Protein AF-A0A7S3W9B9-F1 (afdb_monomer)

Foldseek 3Di:
DDDDDDDDDDDDDDDDDDPDFQDPPKWFDDDPWPHTDQHFGPQEDDPRFTDRFFDCVPHPATKGFSDRYFDLLWDWPQDAKPCPPDACPDPFKHWDADPPFDPVVLSVVLVVDPLFFKKDTADPPPRDNTIMTGSDHIDGHDDDDDDGIIIGHHPPDDGTIMHHIDPVRVCPDPPDFPLDQDDQLSQQHGGAAQAAPVRFGAQQLPDPPPPHDDRHCVNQGPSNRGGRGWHDSDRDNHTK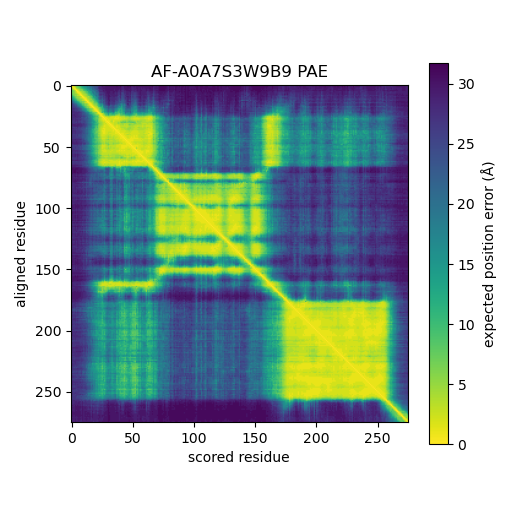GQGNDSVGGIHHHHGDDDDDDDDDPDDDDDDDDDD

InterPro domains:
  IPR000001 Kringle [PF00051] (188-258)
  IPR000001 Kringle [PS50070] (188-258)
  IPR000001 Kringle [SM00130] (185-260)
  IPR000001 Kringle [cd00108] (188-259)
  IPR000562 Fibronectin type II domain [PF00040] (40-72)
  IPR000562 Fibronectin type II domain [PS51092] (35-89)
  IPR000562 Fibronectin type II domain [SM00059] (33-70)
  IPR013806 Kringle-like fold [SSF57440] (37-72)
  IPR013806 Kringle-like fold [SSF57440] (186-264)
  IPR018056 Kringle, conserved site [PS00021] (229-241)
  IPR036943 Fibronectin type II domain superfamily [G3DSA:2.10.10.10] (39-86)
  IPR038178 Kringle superfamily [G3DSA:2.40.20.10] (101-265)
  IPR050759 Serine proteases and regulators with kringle domains [PTHR24261] (54-259)

Mean predicted aligned error: 17.91 Å

Organism: NCBI:txid141414

Radius of gyration: 23.9 Å; Cα contacts (8 Å, |Δi|>4): 517; chains: 1; bounding box: 59×86×62 Å

Nearest PDB structures (foldseek):
  8v8z-assembly1_A  TM=9.354E-01  e=1.477E-08  Homo sapiens
  6rx7-assembly3_C  TM=8.071E-01  e=3.582E-08  Homo sapiens
  4dur-assembly2_B  TM=4.622E-01  e=1.565E-09  Homo sapiens
  4dur-assembly1_A  TM=4.746E-01  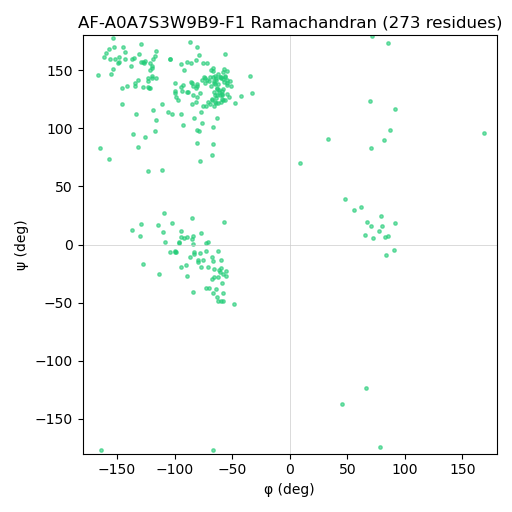e=1.475E-09  Homo sapiens
  4a5t-assembly1_S  TM=4.806E-01  e=3.179E-09  Homo sapiens

pLDDT: mean 72.3, std 18.26, range [31.7, 98.31]

Structure (mmCIF, N/CA/C/O backbone):
data_AF-A0A7S3W9B9-F1
#
_entry.id   AF-A0A7S3W9B9-F1
#
loop_
_atom_site.group_PDB
_atom_site.id
_atom_site.type_symbol
_atom_site.label_atom_id
_atom_site.label_alt_id
_atom_site.label_comp_id
_atom_site.label_asym_id
_atom_site.label_entity_id
_atom_site.label_seq_id
_atom_site.pdbx_PDB_ins_code
_atom_site.Cartn_x
_atom_site.Cartn_y
_atom_site.Cartn_z
_atom_site.occupancy
_atom_site.B_iso_or_equiv
_atom_site.auth_seq_id
_atom_site.auth_comp_id
_atom_site.auth_asym_id
_atom_site.auth_atom_id
_atom_site.pdbx_PDB_model_num
ATOM 1 N N . CYS A 1 1 ? -28.859 -42.712 37.117 1.00 36.91 1 CYS A N 1
ATOM 2 C CA . CYS A 1 1 ? -27.990 -43.059 35.973 1.00 36.91 1 CYS A CA 1
ATOM 3 C C . CYS A 1 1 ? -28.578 -42.375 34.739 1.00 36.91 1 CYS A C 1
ATOM 5 O O . CYS A 1 1 ? -29.658 -42.771 34.336 1.00 36.91 1 CYS A O 1
ATOM 7 N N . HIS A 1 2 ? -28.130 -41.153 34.418 1.00 39.72 2 HIS A N 1
ATOM 8 C CA . HIS A 1 2 ? -27.145 -40.847 33.353 1.00 39.72 2 HIS A CA 1
ATOM 9 C C . HIS A 1 2 ? -27.753 -41.078 31.943 1.00 39.72 2 HIS A C 1
ATOM 11 O O . HIS A 1 2 ? -28.209 -42.179 31.690 1.00 39.72 2 HIS A O 1
ATOM 17 N N . GLN A 1 3 ? -27.807 -40.144 30.981 1.00 46.03 3 GLN A N 1
ATOM 18 C CA . GLN A 1 3 ? -27.136 -38.848 30.790 1.00 46.03 3 GLN A CA 1
ATOM 19 C C . GLN A 1 3 ? -27.977 -37.937 29.877 1.00 46.03 3 GLN A C 1
ATOM 21 O O . GLN A 1 3 ? -28.618 -38.423 28.950 1.00 46.03 3 GLN A O 1
ATOM 26 N N . GLY A 1 4 ? -27.937 -36.626 30.129 1.00 47.16 4 GLY A N 1
ATOM 27 C CA . GLY A 1 4 ? -28.357 -35.606 29.170 1.00 47.16 4 GLY A CA 1
ATOM 28 C C . GLY A 1 4 ? -27.216 -35.290 28.203 1.00 47.16 4 GLY A C 1
ATOM 29 O O . GLY A 1 4 ? -26.067 -35.161 28.623 1.00 47.16 4 GLY A O 1
ATOM 30 N N . SER A 1 5 ? -27.534 -35.182 26.918 1.00 49.84 5 SER A N 1
ATOM 31 C CA . SER A 1 5 ? -26.606 -34.761 25.869 1.00 49.84 5 SER A CA 1
ATOM 32 C C . SER A 1 5 ? -26.413 -33.245 25.952 1.00 49.84 5 SER A C 1
ATOM 34 O O . SER A 1 5 ? -27.317 -32.482 25.616 1.00 49.84 5 SER A O 1
ATOM 36 N N . GLY A 1 6 ? -25.263 -32.807 26.466 1.00 53.47 6 GLY A N 1
ATOM 37 C CA . GLY A 1 6 ? -24.856 -31.401 26.436 1.00 53.47 6 GLY A CA 1
ATOM 38 C C . GLY A 1 6 ? -24.459 -30.953 25.020 1.00 53.47 6 GLY A C 1
ATOM 39 O O . GLY A 1 6 ? -24.090 -31.798 24.201 1.00 53.47 6 GLY A O 1
ATOM 40 N N . PRO A 1 7 ? -24.533 -29.647 24.709 1.00 47.41 7 PRO A N 1
ATOM 41 C CA . PRO A 1 7 ? -24.054 -29.114 23.440 1.00 47.41 7 PRO A CA 1
ATOM 42 C C . PRO A 1 7 ? -22.529 -29.260 23.327 1.00 47.41 7 PRO A C 1
ATOM 44 O O . PRO A 1 7 ? -21.794 -29.050 24.292 1.00 47.41 7 PRO A O 1
ATOM 47 N N . SER A 1 8 ? -22.083 -29.643 22.130 1.00 49.47 8 SER A N 1
ATOM 48 C CA . SER A 1 8 ? -20.677 -29.802 21.749 1.00 49.47 8 SER A CA 1
ATOM 49 C C . SER A 1 8 ? -19.876 -28.517 22.027 1.00 49.47 8 SER A C 1
ATOM 51 O O . SER A 1 8 ? -20.393 -27.432 21.751 1.00 49.47 8 SER A O 1
ATOM 53 N N . PRO A 1 9 ? -18.633 -28.588 22.539 1.00 41.84 9 PRO A N 1
ATOM 54 C CA . PRO A 1 9 ? -17.797 -27.404 22.692 1.00 41.84 9 PRO A CA 1
ATOM 55 C C . PRO A 1 9 ? -17.411 -26.852 21.313 1.00 41.84 9 PRO A C 1
ATOM 57 O O . PRO A 1 9 ? -16.865 -27.573 20.478 1.00 41.84 9 PRO A O 1
ATOM 60 N N . SER A 1 10 ? -17.704 -25.571 21.075 1.00 47.28 10 SER A N 1
ATOM 61 C CA . SER A 1 10 ? -17.187 -24.822 19.927 1.00 47.28 10 SER A CA 1
ATOM 62 C C . SER A 1 10 ? -15.652 -24.825 19.937 1.00 47.28 10 SER A C 1
ATOM 64 O O . SER A 1 10 ? -15.067 -24.714 21.019 1.00 47.28 10 SER A O 1
ATOM 66 N N . PRO A 1 11 ? -14.982 -24.920 18.775 1.00 37.72 11 PRO A N 1
ATOM 67 C CA . PRO A 1 11 ? -13.530 -24.814 18.714 1.00 37.72 11 PRO A CA 1
ATOM 68 C C . PRO A 1 11 ? -13.084 -23.431 19.210 1.00 37.72 11 PRO A C 1
ATOM 70 O O . PRO A 1 11 ? -13.634 -22.405 18.808 1.00 37.72 11 PRO A O 1
ATOM 73 N N . SER A 1 12 ? -12.103 -23.416 20.114 1.00 38.56 12 SER A N 1
ATOM 74 C CA . SER A 1 12 ? -11.417 -22.199 20.557 1.00 38.56 12 SER A CA 1
ATOM 75 C C . SER A 1 12 ? -10.821 -21.451 19.355 1.00 38.56 12 SER A C 1
ATOM 77 O O . SER A 1 12 ? -10.325 -22.108 18.439 1.00 38.56 12 SER A O 1
ATOM 79 N N . PRO A 1 13 ? -10.808 -20.105 19.343 1.00 34.47 13 PRO A N 1
ATOM 80 C CA . PRO A 1 13 ? -10.096 -19.362 18.312 1.00 34.47 13 PRO A CA 1
ATOM 81 C C . PRO A 1 13 ? -8.593 -19.653 18.419 1.00 34.47 13 PRO A C 1
ATOM 83 O O . PRO A 1 13 ? -7.990 -19.432 19.473 1.00 34.47 13 PRO A O 1
ATOM 86 N N . SER A 1 14 ? -8.002 -20.163 17.337 1.00 38.00 14 SER A N 1
ATOM 87 C CA . SER A 1 14 ? -6.547 -20.230 17.178 1.00 38.00 14 SER A CA 1
ATOM 88 C C . SER A 1 14 ? -5.938 -18.827 17.317 1.00 38.00 14 SER A C 1
ATOM 90 O O . SER A 1 14 ? -6.574 -17.851 16.907 1.00 38.00 14 SER A O 1
ATOM 92 N N . PRO A 1 15 ? -4.730 -18.691 17.895 1.00 31.70 15 PRO A N 1
ATOM 93 C CA . PRO A 1 15 ? -4.027 -17.413 17.924 1.00 31.70 15 PRO A CA 1
ATOM 94 C C . PRO A 1 15 ? -3.789 -16.922 16.489 1.00 31.70 15 PRO A C 1
ATOM 96 O O . PRO A 1 15 ? -3.350 -17.697 15.642 1.00 31.70 15 PRO A O 1
ATOM 99 N N . SER A 1 16 ? -4.103 -15.651 16.221 1.00 32.53 16 SER A N 1
ATOM 100 C CA . SER A 1 16 ? -3.806 -14.997 14.942 1.00 32.53 16 SER A CA 1
ATOM 101 C C . SER A 1 16 ? -2.313 -15.121 14.606 1.00 32.53 16 SER A C 1
ATOM 103 O O . SER A 1 16 ? -1.494 -14.972 15.520 1.00 32.53 16 SER A O 1
ATOM 105 N N . PRO A 1 17 ? -1.933 -15.342 13.335 1.00 34.25 17 PRO A N 1
ATOM 106 C CA . PRO A 1 17 ? -0.533 -15.281 12.943 1.00 34.25 17 PRO A CA 1
ATOM 107 C C . PRO A 1 17 ? -0.023 -13.844 13.123 1.00 34.25 17 PRO A C 1
ATOM 109 O O . PRO A 1 17 ? -0.593 -12.888 12.599 1.00 34.25 17 PRO A O 1
ATOM 112 N N . THR A 1 18 ? 1.026 -13.692 13.927 1.00 33.56 18 THR A N 1
ATOM 113 C CA . THR A 1 18 ? 1.841 -12.474 14.027 1.00 33.56 18 THR A CA 1
ATOM 114 C C . THR A 1 18 ? 2.393 -12.135 12.635 1.00 33.56 18 THR A C 1
ATOM 116 O O . THR A 1 18 ? 2.792 -13.072 11.942 1.00 33.56 18 THR A O 1
ATOM 119 N N . PRO A 1 19 ? 2.451 -10.855 12.210 1.00 36.38 19 PRO A N 1
ATOM 120 C CA . PRO A 1 19 ? 3.082 -10.491 10.944 1.00 36.38 19 PRO A CA 1
ATOM 121 C C . PRO A 1 19 ? 4.500 -11.063 10.893 1.00 36.38 19 PRO A C 1
ATOM 123 O O . PRO A 1 19 ? 5.285 -10.888 11.831 1.00 36.38 19 PRO A O 1
ATOM 126 N N . THR A 1 20 ? 4.800 -11.793 9.821 1.00 39.72 20 THR A N 1
ATOM 127 C CA . THR A 1 20 ? 6.130 -12.345 9.575 1.00 39.72 20 THR A CA 1
ATOM 128 C C . THR A 1 20 ? 7.127 -11.186 9.549 1.00 39.72 20 THR A C 1
ATOM 130 O O . THR A 1 20 ? 6.913 -10.236 8.794 1.00 39.72 20 THR A O 1
ATOM 133 N N . PRO A 1 21 ? 8.183 -11.208 10.382 1.00 42.16 21 PRO A N 1
ATOM 134 C CA . PRO A 1 21 ? 9.160 -10.132 10.402 1.00 42.16 21 PRO A CA 1
ATOM 135 C C . PRO A 1 21 ? 9.810 -9.992 9.018 1.00 42.16 21 PRO A C 1
ATOM 137 O O . PRO A 1 21 ? 10.037 -11.009 8.353 1.00 42.16 21 PRO A O 1
ATOM 140 N N . PRO A 1 22 ? 10.122 -8.760 8.577 1.00 50.03 22 PRO A N 1
ATOM 141 C CA . PRO A 1 22 ? 10.866 -8.557 7.343 1.00 50.03 22 PRO A CA 1
ATOM 142 C C . PRO A 1 22 ? 12.206 -9.296 7.417 1.00 50.03 22 PRO A C 1
ATOM 144 O O . PRO A 1 22 ? 12.750 -9.495 8.508 1.00 50.03 22 PRO A O 1
ATOM 147 N N . SER A 1 23 ? 12.713 -9.716 6.252 1.00 54.19 23 SER A N 1
ATOM 148 C CA . SER A 1 23 ? 13.991 -10.424 6.127 1.00 54.19 23 SER A CA 1
ATOM 149 C C . SER A 1 23 ? 15.052 -9.771 7.029 1.00 54.19 23 SER A C 1
ATOM 151 O O . SER A 1 23 ? 15.239 -8.553 6.937 1.00 54.19 23 SER A O 1
ATOM 153 N N . PRO A 1 24 ? 15.750 -10.528 7.900 1.00 56.62 24 PRO A N 1
ATOM 154 C CA . PRO A 1 24 ? 16.730 -9.972 8.841 1.00 56.62 24 PRO A CA 1
ATOM 155 C C . PRO A 1 24 ? 17.889 -9.222 8.154 1.00 56.62 24 PRO A C 1
ATOM 157 O O . PRO A 1 24 ? 18.625 -8.476 8.813 1.00 56.62 24 PRO A O 1
ATOM 160 N N . ASP A 1 25 ? 18.021 -9.387 6.836 1.00 64.88 25 ASP A N 1
ATOM 161 C CA . ASP A 1 25 ? 19.048 -8.780 5.996 1.00 64.88 25 ASP A CA 1
ATOM 162 C C . ASP A 1 25 ? 18.574 -7.530 5.233 1.00 64.88 25 ASP A C 1
ATOM 164 O O . ASP A 1 25 ? 19.395 -6.839 4.628 1.00 64.88 25 ASP A O 1
ATOM 168 N N . CYS A 1 26 ? 17.284 -7.177 5.298 1.00 77.12 26 CYS A N 1
ATOM 169 C CA . CYS A 1 26 ? 16.775 -5.969 4.652 1.00 77.12 26 CYS A CA 1
ATOM 170 C C . CYS A 1 26 ? 17.069 -4.726 5.507 1.00 77.12 26 CYS A C 1
ATOM 172 O O . CYS A 1 26 ? 16.387 -4.417 6.493 1.00 77.12 26 CYS A O 1
ATOM 174 N N . LYS A 1 27 ? 18.139 -4.024 5.130 1.00 84.69 27 LYS A N 1
ATOM 175 C CA . LYS A 1 27 ? 18.644 -2.824 5.798 1.00 84.69 27 LYS A CA 1
ATOM 176 C C . LYS A 1 27 ? 18.814 -1.691 4.803 1.00 84.69 27 LYS A C 1
ATOM 178 O O . LYS A 1 27 ? 18.992 -1.917 3.608 1.00 84.69 27 LYS A O 1
ATOM 183 N N . THR A 1 28 ? 18.804 -0.476 5.332 1.00 86.19 28 THR A N 1
ATOM 184 C CA . THR A 1 28 ? 19.070 0.718 4.557 1.00 86.19 28 THR A CA 1
ATOM 185 C C . THR A 1 28 ? 20.518 0.755 4.069 1.00 86.19 28 THR A C 1
ATOM 187 O O . THR A 1 28 ? 21.423 0.225 4.717 1.00 86.19 28 THR A O 1
ATOM 190 N N . GLU A 1 29 ? 20.761 1.416 2.947 1.00 86.69 29 GLU A N 1
ATOM 191 C CA . GLU A 1 29 ? 22.066 1.630 2.332 1.00 86.69 29 GLU A CA 1
ATOM 192 C C . GLU A 1 29 ? 22.261 3.108 1.964 1.00 86.69 29 GLU A C 1
ATOM 194 O O . GLU A 1 29 ? 21.313 3.893 1.901 1.00 86.69 29 GLU A O 1
ATOM 199 N N . GLY A 1 30 ? 23.512 3.489 1.701 1.00 84.56 30 GLY A N 1
ATOM 200 C CA . GLY A 1 30 ? 23.876 4.858 1.334 1.00 84.56 30 GLY A CA 1
ATOM 201 C C . GLY A 1 30 ? 23.789 5.865 2.485 1.00 84.56 30 GLY A C 1
ATOM 202 O O . GLY A 1 30 ? 23.448 5.526 3.614 1.00 84.56 30 GLY A O 1
ATOM 203 N N . ASP A 1 31 ? 24.131 7.119 2.186 1.00 81.81 31 ASP A N 1
ATOM 204 C CA . ASP A 1 31 ? 24.252 8.202 3.177 1.00 81.81 31 ASP A CA 1
ATOM 205 C C . ASP A 1 31 ? 22.989 9.081 3.291 1.00 81.81 31 ASP A C 1
ATOM 207 O O . ASP A 1 31 ? 22.969 10.054 4.046 1.00 81.81 31 ASP A O 1
ATOM 211 N N . GLU A 1 32 ? 21.937 8.766 2.531 1.00 79.19 32 GLU A N 1
ATOM 212 C CA . GLU A 1 32 ? 20.672 9.507 2.543 1.00 79.19 32 GLU A CA 1
ATOM 213 C C . GLU A 1 32 ? 19.685 8.955 3.585 1.00 79.19 32 GLU A C 1
ATOM 215 O O . GLU A 1 32 ? 19.765 7.802 4.017 1.00 79.19 32 GLU A O 1
ATOM 220 N N . GLY A 1 33 ? 18.739 9.796 4.011 1.00 79.56 33 GLY A N 1
ATOM 221 C CA . GLY A 1 33 ? 17.765 9.429 5.036 1.00 79.56 33 GLY A CA 1
ATOM 222 C C . GLY A 1 33 ? 18.417 9.191 6.406 1.00 79.56 33 GLY A C 1
ATOM 223 O O . GLY A 1 33 ? 19.080 10.077 6.945 1.00 79.56 33 GLY A O 1
ATOM 224 N N . VAL A 1 34 ? 18.211 8.007 6.989 1.00 80.75 34 VAL A N 1
ATOM 225 C CA . VAL A 1 34 ? 18.809 7.585 8.272 1.00 80.75 34 VAL A CA 1
ATOM 226 C C . VAL A 1 34 ? 20.224 7.010 8.140 1.00 80.75 34 VAL A C 1
ATOM 228 O O . VAL A 1 34 ? 20.820 6.636 9.152 1.00 80.75 34 VAL A O 1
ATOM 231 N N . GLY A 1 35 ? 20.770 6.954 6.923 1.00 82.19 35 GLY A N 1
ATOM 232 C CA . GLY A 1 35 ? 22.052 6.316 6.635 1.00 82.19 35 GLY A CA 1
ATOM 233 C C . GLY A 1 35 ? 21.959 4.786 6.564 1.00 82.19 35 GLY A C 1
ATOM 234 O O . GLY A 1 35 ? 20.859 4.228 6.631 1.00 82.19 35 GLY A O 1
ATOM 235 N N . PRO A 1 36 ? 23.095 4.082 6.429 1.00 87.44 36 PRO A N 1
ATOM 236 C CA . PRO A 1 36 ? 23.110 2.657 6.132 1.00 87.44 36 PRO A CA 1
ATOM 237 C C . PRO A 1 36 ? 23.005 1.786 7.394 1.00 87.44 36 PRO A C 1
ATOM 239 O O . PRO A 1 36 ? 23.417 2.174 8.488 1.00 87.44 36 PRO A O 1
ATOM 242 N N . GLY A 1 37 ? 22.527 0.554 7.229 1.00 80.44 37 GLY A N 1
ATOM 243 C CA . GLY A 1 37 ? 22.512 -0.481 8.262 1.00 80.44 37 GLY A CA 1
ATOM 244 C C . GLY A 1 37 ? 21.305 -0.452 9.201 1.00 80.44 37 GLY A C 1
ATOM 245 O O . GLY A 1 37 ? 21.283 -1.222 10.165 1.00 80.44 37 GLY A O 1
ATOM 246 N N . ILE A 1 38 ? 20.303 0.390 8.937 1.00 82.75 38 ILE A N 1
ATOM 247 C CA . ILE A 1 38 ? 19.065 0.441 9.719 1.00 82.75 38 ILE A CA 1
ATOM 248 C C . ILE A 1 38 ? 18.053 -0.529 9.115 1.00 82.75 38 ILE A C 1
ATOM 250 O O . ILE A 1 38 ? 17.852 -0.536 7.910 1.00 82.75 38 ILE A O 1
ATOM 254 N N . ALA A 1 39 ? 17.424 -1.369 9.934 1.00 81.06 39 ALA A N 1
ATOM 255 C CA . ALA A 1 39 ? 16.447 -2.334 9.439 1.00 81.06 39 ALA A CA 1
ATOM 256 C C . ALA A 1 39 ? 15.233 -1.630 8.817 1.00 81.06 39 ALA A C 1
ATOM 258 O O . ALA A 1 39 ? 14.673 -0.702 9.409 1.00 81.06 39 ALA A O 1
ATOM 259 N N . CYS A 1 40 ? 14.818 -2.104 7.646 1.00 79.25 40 CYS A N 1
ATOM 260 C CA . CYS A 1 40 ? 13.539 -1.721 7.072 1.00 79.25 40 CYS A CA 1
ATOM 261 C C . CYS A 1 40 ? 12.392 -2.324 7.891 1.00 79.25 40 CYS A C 1
ATOM 263 O O . CYS A 1 40 ? 12.478 -3.448 8.387 1.00 79.25 40 CYS A O 1
ATOM 265 N N . VAL A 1 41 ? 11.304 -1.575 8.011 1.00 76.19 41 VAL A N 1
ATOM 266 C CA . VAL A 1 41 ? 10.058 -1.987 8.650 1.00 76.19 41 VAL A CA 1
ATOM 267 C C . VAL A 1 41 ? 9.009 -2.123 7.561 1.00 76.19 41 VAL A C 1
ATOM 269 O O . VAL A 1 41 ? 8.712 -1.158 6.862 1.00 76.19 41 VAL A O 1
ATOM 272 N N . PHE A 1 42 ? 8.449 -3.322 7.437 1.00 69.00 42 PHE A N 1
ATOM 273 C CA . PHE A 1 42 ? 7.322 -3.616 6.561 1.00 69.00 42 PHE A CA 1
ATOM 274 C C . PHE A 1 42 ? 6.176 -4.219 7.390 1.00 69.00 42 PHE A C 1
ATOM 276 O O . PHE A 1 42 ? 6.455 -5.012 8.295 1.00 69.00 42 PHE A O 1
ATOM 283 N N . PRO A 1 43 ? 4.910 -3.894 7.080 1.00 62.97 43 PRO A N 1
ATOM 284 C CA . PRO A 1 43 ? 4.498 -2.773 6.235 1.00 62.97 43 PRO A CA 1
ATOM 285 C C . PRO A 1 43 ? 4.902 -1.403 6.805 1.00 62.97 43 PRO A C 1
ATOM 287 O O . PRO A 1 43 ? 4.851 -1.195 8.015 1.00 62.97 43 PRO A O 1
ATOM 290 N N . PHE A 1 44 ? 5.221 -0.437 5.939 1.00 66.88 44 PHE A N 1
ATOM 291 C CA . PHE A 1 44 ? 5.271 0.986 6.294 1.00 66.88 44 PHE A CA 1
ATOM 292 C C . PHE A 1 44 ? 4.276 1.792 5.461 1.00 66.88 44 PHE A C 1
ATOM 294 O O . PHE A 1 44 ? 3.949 1.443 4.335 1.00 66.88 44 PHE A O 1
ATOM 301 N N . PHE A 1 45 ? 3.778 2.897 6.004 1.00 61.00 45 PHE A N 1
ATOM 302 C CA . PHE A 1 45 ? 2.826 3.765 5.313 1.00 61.00 45 PHE A CA 1
ATOM 303 C C . PHE A 1 45 ? 3.538 4.973 4.709 1.00 61.00 45 PHE A C 1
ATOM 305 O O . PHE A 1 45 ? 4.256 5.640 5.431 1.00 61.00 45 PHE A O 1
ATOM 312 N N . TYR A 1 46 ? 3.315 5.327 3.447 1.00 64.25 46 TYR A N 1
ATOM 313 C CA . TYR A 1 46 ? 3.853 6.545 2.837 1.00 64.25 46 TYR A CA 1
ATOM 314 C C . TYR A 1 46 ? 2.871 7.141 1.822 1.00 64.25 46 TYR A C 1
ATOM 316 O O . TYR A 1 46 ? 2.275 6.429 1.020 1.00 64.25 46 TYR A O 1
ATOM 324 N N . MET A 1 47 ? 2.658 8.461 1.877 1.00 59.09 47 MET A N 1
ATOM 325 C CA . MET A 1 47 ? 1.739 9.195 0.986 1.00 59.09 47 MET A CA 1
ATOM 326 C C . MET A 1 47 ? 0.334 8.568 0.828 1.00 59.09 47 MET A C 1
ATOM 328 O O . MET A 1 47 ? -0.238 8.584 -0.259 1.00 59.09 47 MET A O 1
ATOM 332 N N . GLY A 1 48 ? -0.254 8.025 1.900 1.00 52.84 48 GLY A N 1
ATOM 333 C CA . GLY A 1 48 ? -1.588 7.412 1.813 1.00 52.84 48 GLY A CA 1
ATOM 334 C C . GLY A 1 48 ? -1.590 5.917 1.485 1.00 52.84 48 GLY A C 1
ATOM 335 O O . GLY A 1 48 ? -2.659 5.315 1.489 1.00 52.84 48 GLY A O 1
ATOM 336 N N . GLN A 1 49 ? -0.430 5.320 1.210 1.00 52.16 49 GLN A N 1
ATOM 337 C CA . GLN A 1 49 ? -0.296 3.945 0.730 1.00 52.16 49 GLN A CA 1
ATOM 338 C C . GLN A 1 49 ? 0.526 3.107 1.711 1.00 52.16 49 GLN A C 1
ATOM 340 O O . GLN A 1 49 ? 1.458 3.612 2.329 1.00 52.16 49 GLN A O 1
ATOM 345 N N . VAL A 1 50 ? 0.165 1.836 1.878 1.00 58.22 50 VAL A N 1
ATOM 346 C CA . VAL A 1 50 ? 0.941 0.873 2.670 1.00 58.22 50 VAL A CA 1
ATOM 347 C C . VAL A 1 50 ? 1.886 0.123 1.735 1.00 58.22 50 VAL A C 1
ATOM 349 O O . VAL A 1 50 ? 1.460 -0.351 0.684 1.00 58.22 50 VAL A O 1
ATOM 352 N N . TYR A 1 51 ? 3.148 0.027 2.131 1.00 62.94 51 TYR A N 1
ATOM 353 C CA . TYR A 1 51 ? 4.227 -0.636 1.419 1.00 62.94 51 TYR A CA 1
ATOM 354 C C . TYR A 1 51 ? 4.772 -1.773 2.271 1.00 62.94 51 TYR A C 1
ATOM 356 O O . TYR A 1 51 ? 5.343 -1.555 3.338 1.00 62.94 51 TYR A O 1
ATOM 364 N N . ASP A 1 52 ? 4.619 -2.993 1.777 1.00 64.56 52 ASP A N 1
ATOM 365 C CA . ASP A 1 52 ? 5.180 -4.205 2.378 1.00 64.56 52 ASP A CA 1
ATOM 366 C C . ASP A 1 52 ? 6.603 -4.516 1.869 1.00 64.56 52 ASP A C 1
ATOM 368 O O . ASP A 1 52 ? 7.151 -5.580 2.152 1.00 64.56 52 ASP A O 1
ATOM 372 N N . ASN A 1 53 ? 7.184 -3.615 1.073 1.00 71.12 53 ASN A N 1
ATOM 373 C CA . ASN A 1 53 ? 8.519 -3.708 0.492 1.00 71.12 53 ASN A CA 1
ATOM 374 C C . ASN A 1 53 ? 9.085 -2.309 0.207 1.00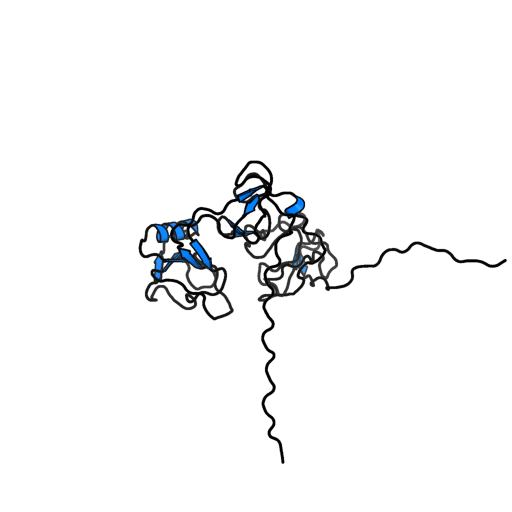 71.12 53 ASN A C 1
ATOM 376 O O . ASN A 1 53 ? 8.429 -1.292 0.428 1.00 71.12 53 ASN A O 1
ATOM 380 N N . CYS A 1 54 ? 10.317 -2.260 -0.287 1.00 80.31 54 CYS A N 1
ATOM 381 C CA . CYS A 1 54 ? 10.916 -1.014 -0.736 1.00 80.31 54 CYS A CA 1
ATOM 382 C C . CYS A 1 54 ? 10.159 -0.437 -1.929 1.00 80.31 54 CYS A C 1
ATOM 384 O O . CYS A 1 54 ? 9.734 -1.158 -2.825 1.00 80.31 54 CYS A O 1
ATOM 386 N N . THR A 1 55 ? 10.022 0.881 -1.949 1.00 74.75 55 THR A N 1
ATOM 387 C CA . THR A 1 55 ? 9.281 1.601 -2.981 1.00 74.75 55 THR A CA 1
ATOM 388 C C . THR A 1 55 ? 10.144 2.685 -3.595 1.00 74.75 55 THR A C 1
ATOM 390 O O . THR A 1 55 ? 11.078 3.170 -2.969 1.00 74.75 55 THR A O 1
ATOM 393 N N . VAL A 1 56 ? 9.831 3.089 -4.822 1.00 77.56 56 VAL A N 1
ATOM 394 C CA . VAL A 1 56 ? 10.353 4.326 -5.427 1.00 77.56 56 VAL A CA 1
ATOM 395 C C . VAL A 1 56 ? 9.366 5.484 -5.271 1.00 77.56 56 VAL A C 1
ATOM 397 O O . VAL A 1 56 ? 9.597 6.582 -5.769 1.00 77.56 56 VAL A O 1
ATOM 400 N N . ALA A 1 57 ? 8.232 5.266 -4.600 1.00 67.81 57 ALA A N 1
ATOM 401 C CA . ALA A 1 57 ? 7.215 6.292 -4.441 1.00 67.81 57 ALA A CA 1
ATOM 402 C C . ALA A 1 57 ? 7.809 7.542 -3.785 1.00 67.81 57 ALA A C 1
ATOM 404 O O . ALA A 1 57 ? 8.411 7.465 -2.717 1.00 67.81 57 ALA A O 1
ATOM 405 N N . GLY A 1 58 ? 7.652 8.685 -4.455 1.00 70.44 58 GLY A N 1
ATOM 406 C CA . GLY A 1 58 ? 8.117 9.993 -3.990 1.00 70.44 58 GLY A CA 1
ATOM 407 C C . GLY A 1 58 ? 9.638 10.167 -3.866 1.00 70.44 58 GLY A C 1
ATOM 408 O O . GLY A 1 58 ? 10.076 11.207 -3.380 1.00 70.44 58 GLY A O 1
ATOM 409 N N . HIS A 1 59 ? 10.442 9.206 -4.332 1.00 70.75 59 HIS A N 1
ATOM 410 C CA . HIS A 1 59 ? 11.906 9.242 -4.282 1.00 70.75 59 HIS A CA 1
ATOM 411 C C . HIS A 1 59 ? 12.515 8.800 -5.621 1.00 70.75 59 HIS A C 1
ATOM 413 O O . HIS A 1 59 ? 11.871 8.165 -6.449 1.00 70.75 59 HIS A O 1
ATOM 419 N N . SER A 1 60 ? 13.780 9.148 -5.861 1.00 74.81 60 SER A N 1
ATOM 420 C CA . SER A 1 60 ? 14.499 8.759 -7.085 1.00 74.81 60 SER A CA 1
ATOM 421 C C . SER A 1 60 ? 15.108 7.355 -7.034 1.00 74.81 60 SER A C 1
ATOM 423 O O . SER A 1 60 ? 15.633 6.891 -8.043 1.00 74.81 60 SER A O 1
ATOM 425 N N . ALA A 1 61 ? 15.079 6.698 -5.874 1.00 76.56 61 ALA A N 1
ATOM 426 C CA . ALA A 1 61 ? 15.663 5.383 -5.643 1.00 76.56 61 ALA A CA 1
ATOM 427 C C . ALA A 1 61 ? 14.782 4.555 -4.698 1.00 76.56 61 ALA A C 1
ATOM 429 O O . ALA A 1 61 ? 13.955 5.111 -3.974 1.00 76.56 61 ALA A O 1
ATOM 430 N N . LEU A 1 62 ? 14.966 3.232 -4.731 1.00 82.88 62 LEU A N 1
ATOM 431 C CA . LEU A 1 62 ? 14.281 2.285 -3.849 1.00 82.88 62 LEU A CA 1
ATOM 432 C C . LEU A 1 62 ? 14.582 2.610 -2.390 1.00 82.88 62 LEU A C 1
ATOM 434 O O . LEU A 1 62 ? 15.743 2.747 -2.006 1.00 82.88 62 LEU A O 1
ATOM 438 N N . TRP A 1 63 ? 13.542 2.707 -1.573 1.00 84.75 63 TRP A N 1
ATOM 439 C CA . TRP A 1 63 ? 13.661 3.094 -0.174 1.00 84.75 63 TRP A CA 1
ATOM 440 C C . TRP A 1 63 ? 12.595 2.419 0.697 1.00 84.75 63 TRP A C 1
ATOM 442 O O . TRP A 1 63 ? 11.549 1.998 0.203 1.00 84.75 63 TRP A O 1
ATOM 452 N N . CYS A 1 64 ? 12.864 2.306 1.999 1.00 82.06 64 CYS A N 1
ATOM 453 C CA . CYS A 1 64 ? 11.938 1.760 2.992 1.00 82.06 64 CYS A CA 1
ATOM 454 C C . CYS A 1 64 ? 11.767 2.683 4.198 1.00 82.06 64 CYS A C 1
ATOM 456 O O . CYS A 1 64 ? 12.647 3.477 4.556 1.00 82.06 64 CYS A O 1
ATOM 458 N N . GLY A 1 65 ? 10.642 2.514 4.888 1.00 80.12 65 GLY A N 1
ATOM 459 C CA . GLY A 1 65 ? 10.498 2.964 6.263 1.00 80.12 65 GLY A CA 1
ATOM 460 C C . GLY A 1 65 ? 11.395 2.187 7.208 1.00 80.12 65 GLY A C 1
ATOM 461 O O . GLY A 1 65 ? 11.563 0.987 7.050 1.00 80.12 65 GLY A O 1
ATOM 462 N N . THR A 1 66 ? 11.934 2.854 8.225 1.00 75.12 66 THR A N 1
ATOM 463 C CA . THR A 1 66 ? 12.697 2.198 9.306 1.00 75.12 66 THR A CA 1
ATOM 464 C C . THR A 1 66 ? 11.945 2.168 10.638 1.00 75.12 66 THR A C 1
ATOM 466 O O . THR A 1 66 ? 12.467 1.692 11.644 1.00 75.12 66 THR A O 1
ATOM 469 N N . GLN A 1 67 ? 10.710 2.687 10.658 1.00 67.19 67 GLN A N 1
ATOM 470 C CA . GLN A 1 67 ? 9.778 2.705 11.792 1.00 67.19 67 GLN A CA 1
ATOM 471 C C . GLN A 1 67 ? 8.328 2.656 11.273 1.00 67.19 67 GLN A C 1
ATOM 473 O O . GLN A 1 67 ? 8.068 3.084 10.150 1.00 67.19 67 GLN A O 1
ATOM 478 N N . GLU A 1 68 ? 7.387 2.178 12.096 1.00 53.97 68 GLU A N 1
ATOM 479 C CA . GLU A 1 68 ? 5.982 1.898 11.723 1.00 53.97 68 GLU A CA 1
ATOM 480 C C . GLU A 1 68 ? 5.155 3.121 11.258 1.00 53.97 68 GLU A C 1
ATOM 482 O O . GLU A 1 68 ? 4.017 2.942 10.829 1.00 53.97 68 GLU A O 1
ATOM 487 N N . VAL A 1 69 ? 5.661 4.366 11.317 1.00 50.28 69 VAL A N 1
ATOM 488 C CA . VAL A 1 69 ? 4.841 5.554 11.002 1.00 50.28 69 VAL A CA 1
ATOM 489 C C . VAL A 1 69 ? 5.619 6.688 10.327 1.00 50.28 69 VAL A C 1
ATOM 491 O O . VAL A 1 69 ? 6.520 7.297 10.910 1.00 50.28 69 VAL A O 1
ATOM 494 N N . PHE A 1 70 ? 5.169 7.042 9.120 1.00 48.50 70 PHE A N 1
ATOM 495 C CA . PHE A 1 70 ? 5.531 8.266 8.410 1.00 48.50 70 PHE A CA 1
ATOM 496 C C . PHE A 1 70 ? 4.676 9.459 8.843 1.00 48.50 70 PHE A C 1
ATOM 498 O O . PHE A 1 70 ? 3.446 9.427 8.845 1.00 48.50 70 PHE A O 1
ATOM 505 N N . GLU A 1 71 ? 5.392 10.525 9.188 1.00 55.88 71 GLU A N 1
ATOM 506 C CA . GLU A 1 71 ? 5.064 11.954 9.098 1.00 55.88 71 GLU A CA 1
ATOM 507 C C . GLU A 1 71 ? 3.642 12.384 8.729 1.00 55.88 71 GLU A C 1
ATOM 509 O O . GLU A 1 71 ? 3.397 13.039 7.718 1.00 55.88 71 GLU A O 1
ATOM 514 N N . THR A 1 72 ? 2.687 12.171 9.623 1.00 52.91 72 THR A N 1
ATOM 515 C CA . THR A 1 72 ? 1.451 12.968 9.572 1.00 52.91 72 THR A CA 1
ATOM 516 C C . THR A 1 72 ? 1.127 13.615 10.913 1.00 52.91 72 THR A C 1
ATOM 518 O O . THR A 1 72 ? 0.376 14.589 10.951 1.00 52.91 72 THR A O 1
ATOM 521 N N . GLY A 1 73 ? 1.736 13.138 12.004 1.00 62.44 73 GLY A N 1
ATOM 522 C CA . GLY A 1 73 ? 1.196 13.355 13.343 1.00 62.44 73 GLY A CA 1
ATOM 523 C C . GLY A 1 73 ? -0.081 12.548 13.570 1.00 62.44 73 GLY A C 1
ATOM 524 O O . GLY A 1 73 ? -0.817 12.866 14.495 1.00 62.44 73 GLY A O 1
ATOM 525 N N . TYR A 1 74 ? -0.357 11.546 12.724 1.00 68.69 74 TYR A N 1
ATOM 526 C CA . TYR A 1 74 ? -1.509 10.671 12.844 1.00 68.69 74 TYR A CA 1
ATOM 527 C C . TYR A 1 74 ? -1.123 9.192 12.708 1.00 68.69 74 TYR A C 1
ATOM 529 O O . TYR A 1 74 ? -0.304 8.826 11.867 1.00 68.69 74 TYR A O 1
ATOM 537 N N . THR A 1 75 ? -1.764 8.343 13.506 1.00 69.75 75 THR A N 1
ATOM 538 C CA . THR A 1 75 ? -1.700 6.881 13.417 1.00 69.75 75 THR A CA 1
ATOM 539 C C . THR A 1 75 ? -2.903 6.380 12.629 1.00 69.75 75 THR A C 1
ATOM 541 O O . THR A 1 75 ? -4.044 6.666 12.998 1.00 69.75 75 THR A O 1
ATOM 544 N N . ALA A 1 76 ? -2.674 5.616 11.559 1.00 68.19 76 ALA A N 1
ATOM 545 C CA . ALA A 1 76 ? -3.753 4.931 10.859 1.00 68.19 76 ALA A CA 1
ATOM 546 C C . ALA A 1 76 ? -4.204 3.713 11.675 1.00 68.19 76 ALA A C 1
ATOM 548 O O . ALA A 1 76 ? -3.449 2.771 11.907 1.00 68.19 76 ALA A O 1
ATOM 549 N N . ILE A 1 77 ? -5.464 3.705 12.086 1.00 65.69 77 ILE A N 1
ATOM 550 C CA . ILE A 1 77 ? -6.141 2.509 12.564 1.00 65.69 77 ILE A CA 1
ATOM 551 C C . ILE A 1 77 ? -6.570 1.763 11.301 1.00 65.69 77 ILE A C 1
ATOM 553 O O . ILE A 1 77 ? -7.640 2.022 10.748 1.00 65.69 77 ILE A O 1
ATOM 557 N N . ALA A 1 78 ? -5.654 0.924 10.799 1.00 51.41 78 ALA A N 1
ATOM 558 C CA . ALA A 1 78 ? -5.786 0.206 9.530 1.00 51.41 78 ALA A CA 1
ATOM 559 C C . ALA A 1 78 ? -6.984 -0.753 9.513 1.00 51.41 78 ALA A C 1
ATOM 561 O O . ALA A 1 78 ? -7.517 -1.040 8.449 1.00 51.41 78 ALA A O 1
ATOM 562 N N . GLU A 1 79 ? -7.460 -1.172 10.685 1.00 52.97 79 GLU A N 1
ATOM 563 C CA . GLU A 1 79 ? -8.645 -1.999 10.846 1.00 52.97 79 GLU A CA 1
ATOM 564 C C . GLU A 1 79 ? -9.259 -1.743 12.243 1.00 52.97 79 GLU A C 1
ATOM 566 O O . GLU A 1 79 ? -8.527 -1.463 13.199 1.00 52.97 79 GLU A O 1
ATOM 571 N N . TRP A 1 80 ? -10.585 -1.893 12.391 1.00 63.25 80 TRP A N 1
ATOM 572 C CA . TRP A 1 80 ? -11.320 -1.891 13.676 1.00 63.25 80 TRP A CA 1
ATOM 573 C C . TRP A 1 80 ? -11.428 -0.534 14.401 1.00 63.25 80 TRP A C 1
ATOM 575 O O . TRP A 1 80 ? -10.733 -0.290 15.386 1.00 63.25 80 TRP A O 1
ATOM 585 N N . SER A 1 81 ? -12.383 0.327 14.036 1.00 62.06 81 SER A N 1
ATOM 586 C CA . SER A 1 81 ? -12.695 1.541 14.818 1.00 62.06 81 SER A CA 1
ATOM 587 C C . SER A 1 81 ? -14.139 1.560 15.329 1.00 62.06 81 SER A C 1
ATOM 589 O O . SER A 1 81 ? -15.043 0.962 14.746 1.00 62.06 81 SER A O 1
ATOM 591 N N . GLU A 1 82 ? -14.385 2.259 16.439 1.00 70.00 82 GLU A N 1
ATOM 592 C CA . GLU A 1 82 ? -15.743 2.486 16.969 1.00 70.00 82 GLU A CA 1
ATOM 593 C C . GLU A 1 82 ? -16.598 3.454 16.121 1.00 70.00 82 GLU A C 1
ATOM 595 O O . GLU A 1 82 ? -17.737 3.763 16.478 1.00 70.00 82 GLU A O 1
ATOM 600 N N . VAL A 1 83 ? -16.047 3.943 15.004 1.00 72.56 83 VAL A N 1
ATOM 601 C CA . VAL A 1 83 ? -16.676 4.913 14.093 1.00 72.56 83 VAL A CA 1
ATOM 602 C C . VAL A 1 83 ? -17.729 4.255 13.195 1.00 72.56 83 VAL A C 1
ATOM 604 O O . VAL A 1 83 ? -18.615 4.933 12.684 1.00 72.56 83 VAL A O 1
ATOM 607 N N . TRP A 1 84 ? -17.686 2.933 13.027 1.00 70.81 84 TRP A N 1
ATOM 608 C CA . TRP A 1 84 ? -18.603 2.215 12.143 1.00 70.81 84 TRP A CA 1
ATOM 609 C C . TRP A 1 84 ? -20.090 2.490 12.444 1.00 70.81 84 TRP A C 1
ATOM 611 O O . TRP A 1 84 ? -20.529 2.497 13.598 1.00 70.81 84 TRP A O 1
ATOM 621 N N . GLY A 1 85 ? -20.883 2.684 11.385 1.00 66.62 85 GLY A N 1
ATOM 622 C CA . GLY A 1 85 ? -22.330 2.922 11.465 1.00 66.62 85 GLY A CA 1
ATOM 623 C C . GLY A 1 85 ? -22.735 4.300 12.004 1.00 66.62 85 GLY A C 1
ATOM 624 O O . GLY A 1 85 ? -23.923 4.544 12.219 1.00 66.62 85 GLY A O 1
ATOM 625 N N . LYS A 1 86 ? -21.773 5.197 12.245 1.00 75.06 86 LYS A N 1
ATOM 626 C CA . LYS A 1 86 ? -22.041 6.600 12.560 1.00 75.06 86 LYS A CA 1
ATOM 627 C C . LYS A 1 86 ? -22.298 7.407 11.285 1.00 75.06 86 LYS A C 1
ATOM 629 O O . LYS A 1 86 ? -21.926 7.012 10.195 1.00 75.06 86 LYS A O 1
ATOM 634 N N . THR A 1 87 ? -22.952 8.545 11.411 1.00 77.06 87 THR A N 1
ATOM 635 C CA . THR A 1 87 ? -23.258 9.438 10.282 1.00 77.06 87 THR A CA 1
ATOM 636 C C . THR A 1 87 ? -22.818 10.857 10.616 1.00 77.06 87 THR A C 1
ATOM 638 O O . THR A 1 87 ? -22.466 11.132 11.763 1.00 77.06 87 THR A O 1
ATOM 641 N N . CYS A 1 88 ? -22.866 11.783 9.656 1.00 77.44 88 CYS A N 1
ATOM 642 C CA . CYS A 1 88 ? -22.548 13.197 9.895 1.00 77.44 88 CYS A CA 1
ATOM 643 C C . CYS A 1 88 ? -23.381 13.834 11.024 1.00 77.44 88 CYS A C 1
ATOM 645 O O . CYS A 1 88 ? -22.962 14.821 11.616 1.00 77.44 88 CYS A O 1
ATOM 647 N N . GLU A 1 89 ? -24.550 13.277 11.348 1.00 82.31 89 GLU A N 1
ATOM 648 C CA . GLU A 1 89 ? -25.410 13.726 12.447 1.00 82.31 89 GLU A CA 1
ATOM 649 C C . GLU A 1 89 ? -25.000 13.158 13.816 1.00 82.31 89 GLU A C 1
ATOM 651 O O . GLU A 1 89 ? -25.571 13.519 14.849 1.00 82.31 89 GLU A O 1
ATOM 656 N N . SER A 1 90 ? -24.035 12.240 13.852 1.00 84.56 90 SER A N 1
ATOM 657 C CA . SER A 1 90 ? -23.543 11.662 15.098 1.00 84.56 90 SER A CA 1
ATOM 658 C C . SER A 1 90 ? -22.753 12.689 15.902 1.00 84.56 90 SER A C 1
ATOM 660 O O . SER A 1 90 ? -21.984 13.491 15.379 1.00 84.56 90 SER A O 1
ATOM 662 N N . LYS A 1 91 ? -22.932 12.658 17.224 1.00 88.69 91 LYS A N 1
ATOM 663 C CA . LYS A 1 91 ? -22.260 13.588 18.132 1.00 88.69 91 LYS A CA 1
ATOM 664 C C . LYS A 1 91 ? -20.737 13.473 18.003 1.00 88.69 91 LYS A C 1
ATOM 666 O O . LYS A 1 91 ? -20.199 12.381 18.161 1.00 88.69 91 LYS A O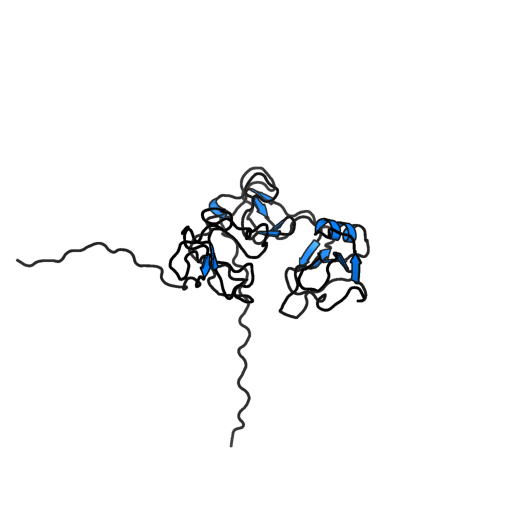 1
ATOM 671 N N . GLY A 1 92 ? -20.081 14.615 17.807 1.00 88.38 92 GLY A N 1
ATOM 672 C CA . GLY A 1 92 ? -18.624 14.723 17.728 1.00 88.38 92 GLY A CA 1
ATOM 673 C C . GLY A 1 92 ? -18.029 14.391 16.360 1.00 88.38 92 GLY A C 1
ATOM 674 O O . GLY A 1 92 ? -16.809 14.323 16.232 1.00 88.38 92 GLY A O 1
ATOM 675 N N . MET A 1 93 ? -18.877 14.178 15.348 1.00 88.00 93 MET A N 1
ATOM 676 C CA . MET A 1 93 ? -18.481 14.050 13.947 1.00 88.00 93 MET A CA 1
ATOM 677 C C . MET A 1 93 ? -18.721 15.352 13.199 1.00 88.00 93 MET A C 1
ATOM 679 O O . MET A 1 93 ? -19.757 15.995 13.360 1.00 88.00 93 MET A O 1
ATOM 683 N N . HIS A 1 94 ? -17.770 15.703 12.343 1.00 89.94 94 HIS A N 1
ATOM 684 C CA . HIS A 1 94 ? -17.784 16.934 11.571 1.00 89.94 94 HIS A CA 1
ATOM 685 C C . HIS A 1 94 ? -17.445 16.611 10.119 1.00 89.94 94 HIS A C 1
ATOM 687 O O . HIS A 1 94 ? -16.334 16.186 9.803 1.00 89.94 94 HIS A O 1
ATOM 693 N N . CYS A 1 95 ? -18.422 16.784 9.233 1.00 87.50 95 CYS A N 1
ATOM 694 C CA . CYS A 1 95 ? -18.276 16.490 7.812 1.00 87.50 95 CYS A CA 1
ATOM 695 C C . CYS A 1 95 ? -17.883 17.743 7.031 1.00 87.50 95 CYS A C 1
ATOM 697 O O . CYS A 1 95 ? -18.471 18.811 7.205 1.00 87.50 95 CYS A O 1
ATOM 699 N N . ILE A 1 96 ? -16.916 17.595 6.134 1.00 84.25 96 ILE A N 1
ATOM 700 C CA . ILE A 1 96 ? -16.395 18.671 5.300 1.00 84.25 96 ILE A CA 1
ATOM 701 C C . ILE A 1 96 ? -16.700 18.333 3.846 1.00 84.25 96 ILE A C 1
ATOM 703 O O . ILE A 1 96 ? -16.075 17.465 3.242 1.00 84.25 96 ILE A O 1
ATOM 707 N N . THR A 1 97 ? -17.655 19.049 3.268 1.00 80.06 97 THR A N 1
ATOM 708 C CA . THR A 1 97 ? -18.171 18.804 1.915 1.00 80.06 97 THR A CA 1
ATOM 709 C C . THR A 1 97 ? -17.342 19.470 0.808 1.00 80.06 97 THR A C 1
ATOM 711 O O . THR A 1 97 ? -17.851 19.740 -0.280 1.00 80.06 97 THR A O 1
ATOM 714 N N . SER A 1 98 ? -16.066 19.769 1.069 1.00 69.81 98 SER A N 1
ATOM 715 C CA . SER A 1 98 ? -15.157 20.319 0.061 1.00 69.81 98 SER A CA 1
ATOM 716 C C . SER A 1 98 ? -14.623 19.201 -0.839 1.00 69.81 98 SER A C 1
ATOM 718 O O . SER A 1 98 ? -14.266 18.120 -0.374 1.00 69.81 98 SER A O 1
ATOM 720 N N . ALA A 1 99 ? -14.589 19.453 -2.147 1.00 67.62 99 ALA A N 1
ATOM 721 C CA . ALA A 1 99 ? -14.062 18.529 -3.146 1.00 67.62 99 ALA A CA 1
ATOM 722 C C . ALA A 1 99 ? -12.884 19.176 -3.904 1.00 67.62 99 ALA A C 1
ATOM 724 O O . ALA A 1 99 ? -12.941 20.383 -4.159 1.00 67.62 99 ALA A O 1
ATOM 725 N N . PRO A 1 100 ? -11.852 18.406 -4.309 1.00 64.38 100 PRO A N 1
ATOM 726 C CA . PRO A 1 100 ? -11.676 16.972 -4.072 1.00 64.38 100 PRO A CA 1
ATOM 727 C C . PRO A 1 100 ? -11.192 16.684 -2.645 1.00 64.38 100 PRO A C 1
ATOM 729 O O . PRO A 1 100 ? -10.219 17.268 -2.172 1.00 64.38 100 PRO A O 1
ATOM 732 N N . ALA A 1 101 ? -11.868 15.759 -1.968 1.00 71.25 101 ALA A N 1
ATOM 733 C CA . ALA A 1 101 ? -11.478 15.308 -0.645 1.00 71.25 101 ALA A CA 1
ATOM 734 C C . ALA A 1 101 ? -10.384 14.235 -0.779 1.00 71.25 101 ALA A C 1
ATOM 736 O O . ALA A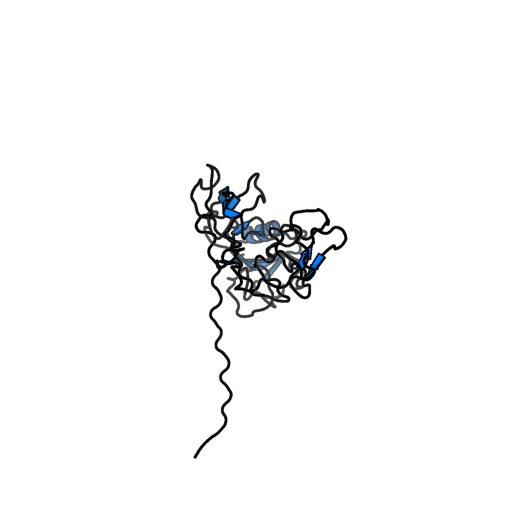 1 101 ? -10.619 13.124 -1.242 1.00 71.25 101 ALA A O 1
ATOM 737 N N . THR A 1 102 ? -9.168 14.610 -0.404 1.00 76.12 102 THR A N 1
ATOM 738 C CA . THR A 1 102 ? -7.961 13.777 -0.383 1.00 76.12 102 THR A CA 1
ATOM 739 C C . THR A 1 102 ? -7.468 13.614 1.049 1.00 76.12 102 THR A C 1
ATOM 741 O O . THR A 1 102 ? -7.849 14.380 1.934 1.00 76.12 102 THR A O 1
ATOM 744 N N . PHE A 1 103 ? -6.558 12.666 1.278 1.00 74.69 103 PHE A N 1
ATOM 745 C CA . PHE A 1 103 ? -5.851 12.548 2.554 1.00 74.69 103 PHE A CA 1
ATOM 746 C C . PHE A 1 103 ? -5.287 13.892 3.034 1.00 74.69 103 PHE A C 1
ATOM 748 O O . PHE A 1 103 ? -5.578 14.321 4.149 1.00 74.69 103 PHE A O 1
ATOM 755 N N . THR A 1 104 ? -4.551 14.584 2.163 1.00 73.69 104 THR A N 1
ATOM 756 C CA . THR A 1 104 ? -3.925 15.875 2.462 1.00 73.69 104 THR A CA 1
ATOM 757 C C . THR A 1 104 ? -4.955 16.925 2.856 1.00 73.69 104 THR A C 1
ATOM 759 O O . THR A 1 104 ? -4.809 17.550 3.902 1.00 73.69 104 THR A O 1
ATOM 762 N N . SER A 1 105 ? -6.039 17.074 2.089 1.00 80.25 105 SER A N 1
ATOM 763 C CA . SER A 1 105 ? -7.064 18.068 2.416 1.00 80.25 105 SER A CA 1
ATOM 764 C C . SER A 1 105 ? -7.798 17.727 3.717 1.00 80.25 105 SER A C 1
ATOM 766 O O . SER A 1 105 ? -8.015 18.613 4.535 1.00 80.25 105 SER A O 1
ATOM 768 N N . CYS A 1 106 ? -8.148 16.456 3.963 1.00 82.81 106 CYS A N 1
ATOM 769 C CA . CYS A 1 106 ? -8.816 16.058 5.210 1.00 82.81 106 CYS A CA 1
ATOM 770 C C . CYS A 1 106 ? -7.914 16.280 6.435 1.00 82.81 106 CYS A C 1
ATOM 772 O O . CYS A 1 106 ? -8.383 16.734 7.482 1.00 82.81 106 CYS A O 1
ATOM 774 N N . LYS A 1 107 ? -6.614 16.006 6.281 1.00 84.00 107 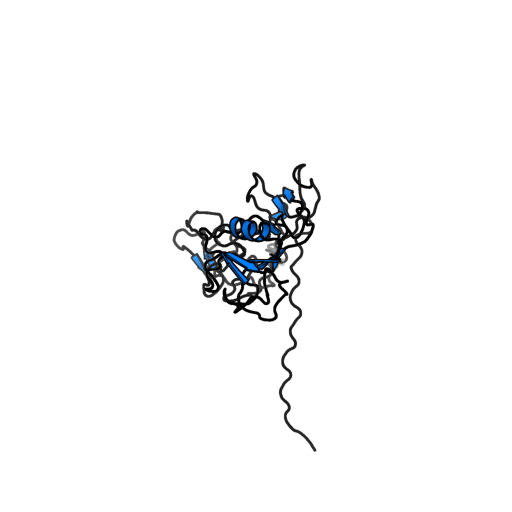LYS A N 1
ATOM 775 C CA . LYS A 1 107 ? -5.594 16.274 7.291 1.00 84.00 107 LYS A CA 1
ATOM 776 C C . LYS A 1 107 ? -5.491 17.767 7.594 1.00 84.00 107 LYS A C 1
ATOM 778 O O . LYS A 1 107 ? -5.517 18.131 8.761 1.00 84.00 107 LYS A O 1
ATOM 783 N N . GLU A 1 108 ? -5.413 18.624 6.576 1.00 85.12 108 GLU A N 1
ATOM 784 C CA . GLU A 1 108 ? -5.337 20.081 6.756 1.00 85.12 108 GLU A CA 1
ATOM 785 C C . GLU A 1 108 ? -6.535 20.624 7.541 1.00 85.12 108 GLU A C 1
ATOM 787 O O . GLU A 1 108 ? -6.354 21.429 8.455 1.00 85.12 108 GLU A O 1
ATOM 792 N N . PHE A 1 109 ? -7.747 20.139 7.255 1.00 87.69 109 PHE A N 1
ATOM 793 C CA . PHE A 1 109 ? -8.923 20.514 8.039 1.00 87.69 109 PHE A CA 1
ATOM 794 C C . PHE A 1 109 ? -8.815 20.059 9.500 1.00 87.69 109 PHE A C 1
ATOM 796 O O . PHE A 1 109 ? -9.079 20.842 10.407 1.00 87.69 109 PHE A O 1
ATOM 803 N N . CYS A 1 110 ? -8.386 18.821 9.752 1.00 88.50 110 CYS A N 1
ATOM 804 C CA . CYS A 1 110 ? -8.192 18.324 11.115 1.00 88.50 110 CYS A CA 1
ATOM 805 C C . CYS A 1 110 ? -7.026 19.019 11.852 1.00 88.50 110 CYS A C 1
ATOM 807 O O . CYS A 1 110 ? -7.041 19.177 13.073 1.00 88.50 110 CYS A O 1
ATOM 809 N N . ASP A 1 111 ? -5.994 19.468 11.143 1.00 86.06 111 ASP A N 1
ATOM 810 C CA . ASP A 1 111 ? -4.896 20.232 11.733 1.00 86.06 111 ASP A CA 1
ATOM 811 C C . ASP A 1 111 ? -5.313 21.654 12.102 1.00 86.06 111 ASP A C 1
ATOM 813 O O . ASP A 1 111 ? -4.890 22.150 13.149 1.00 86.06 111 ASP A O 1
ATOM 817 N N . ALA A 1 112 ? -6.156 22.282 11.276 1.00 89.12 112 ALA A N 1
ATOM 818 C CA . ALA A 1 112 ? -6.708 23.608 11.529 1.00 89.12 112 ALA A CA 1
ATOM 819 C C . ALA A 1 112 ? -7.645 23.633 12.749 1.00 89.12 112 ALA A C 1
ATOM 821 O O . ALA A 1 112 ? -7.752 24.655 13.429 1.00 89.12 112 ALA A O 1
ATOM 822 N N . GLU A 1 113 ? -8.280 22.502 13.058 1.00 91.00 113 GLU A N 1
ATOM 823 C CA . GLU A 1 113 ? -9.212 22.371 14.171 1.00 91.00 113 GLU A CA 1
ATOM 824 C C . GLU A 1 113 ? -8.519 21.848 15.438 1.00 91.00 113 GLU A C 1
ATOM 826 O O . GLU A 1 113 ? -8.110 20.690 15.550 1.00 91.00 113 GLU A O 1
ATOM 831 N N . ALA A 1 114 ? -8.427 22.702 16.461 1.00 89.62 114 ALA A N 1
ATOM 832 C CA . ALA A 1 114 ? -7.785 22.354 17.732 1.00 89.62 114 ALA A CA 1
ATOM 833 C C . ALA A 1 114 ? -8.489 21.202 18.475 1.00 89.62 114 ALA A C 1
ATOM 835 O O . ALA A 1 114 ? -7.857 20.473 19.246 1.00 89.62 114 ALA A O 1
ATOM 836 N N . SER A 1 115 ? -9.797 21.041 18.262 1.00 92.06 115 SER A N 1
ATOM 837 C CA . SER A 1 115 ? -10.595 19.953 18.829 1.00 92.06 115 SER A CA 1
ATOM 838 C C . SER A 1 115 ? -10.441 18.642 18.069 1.00 92.06 115 SER A C 1
ATOM 840 O O . SER A 1 115 ? -10.795 17.608 18.629 1.00 92.06 115 SER A O 1
ATOM 842 N N . CYS A 1 116 ? -9.896 18.648 16.850 1.00 91.69 116 CYS A N 1
ATOM 843 C CA . CYS A 1 116 ? -9.777 17.428 16.073 1.00 91.69 116 CYS A CA 1
ATOM 844 C C . CYS A 1 116 ? -8.830 16.422 16.736 1.00 91.69 116 CYS A C 1
ATOM 846 O O . CYS A 1 116 ? -7.688 16.736 17.093 1.00 91.69 116 CYS A O 1
ATOM 848 N N . LYS A 1 117 ? -9.324 15.195 16.884 1.00 90.62 117 LYS A N 1
ATOM 849 C CA . LYS A 1 117 ? -8.627 14.036 17.449 1.00 90.62 117 LYS A CA 1
ATOM 850 C C . LYS A 1 117 ? -8.372 12.948 16.423 1.00 90.62 117 LYS A C 1
ATOM 852 O O . LYS A 1 117 ? -7.432 12.184 16.600 1.00 90.62 117 LYS A O 1
ATOM 857 N N . ALA A 1 118 ? -9.170 12.875 15.367 1.00 87.81 118 ALA A N 1
ATOM 858 C CA . ALA A 1 118 ? -8.963 11.937 14.278 1.00 87.81 118 ALA A CA 1
ATOM 859 C C . ALA A 1 118 ? -9.686 12.406 13.008 1.00 87.81 118 ALA A C 1
ATOM 861 O O . ALA A 1 118 ? -10.586 13.241 13.093 1.00 87.81 118 ALA A O 1
ATOM 862 N N . PHE A 1 119 ? -9.360 11.835 11.850 1.00 87.31 119 PHE A N 1
ATOM 863 C CA . PHE A 1 119 ? -10.121 12.039 10.617 1.00 87.31 119 PHE A CA 1
ATOM 864 C C . PHE A 1 119 ? -10.199 10.779 9.753 1.00 87.31 119 PHE A C 1
ATOM 866 O O . PHE A 1 119 ? -9.468 9.813 9.959 1.00 87.31 119 PHE A O 1
ATOM 873 N N . GLN A 1 120 ? -11.107 10.793 8.785 1.00 82.50 120 GLN A N 1
ATOM 874 C CA . GLN A 1 120 ? -11.289 9.762 7.777 1.00 82.50 120 GLN A CA 1
ATOM 875 C C . GLN A 1 120 ? -11.441 10.422 6.402 1.00 82.50 120 GLN A C 1
ATOM 877 O O . GLN A 1 120 ? -12.086 11.465 6.257 1.00 82.50 120 GLN A O 1
ATOM 882 N N . VAL A 1 121 ? -10.811 9.818 5.396 1.00 78.88 121 VAL A N 1
ATOM 883 C CA . VAL A 1 121 ? -10.939 10.219 3.988 1.00 78.88 121 VAL A CA 1
ATOM 884 C C . VAL A 1 121 ? -12.248 9.681 3.394 1.00 78.88 121 VAL A C 1
ATOM 886 O O . VAL A 1 121 ? -12.850 8.781 3.993 1.00 78.88 121 VAL A O 1
ATOM 889 N N . PRO A 1 122 ? -12.725 10.212 2.252 1.00 74.56 122 PRO A N 1
ATOM 890 C CA . PRO A 1 122 ? -13.835 9.603 1.527 1.00 74.56 122 PRO A CA 1
ATOM 891 C C . PRO A 1 122 ? -13.577 8.121 1.266 1.00 74.56 122 PRO A C 1
ATOM 893 O O . PRO A 1 122 ? -12.449 7.735 0.963 1.00 74.56 122 PRO A O 1
ATOM 896 N N . SER A 1 123 ? -14.620 7.306 1.388 1.00 68.19 123 SER A N 1
ATOM 897 C CA . SER A 1 123 ? -14.549 5.879 1.091 1.00 68.19 123 SER A CA 1
ATOM 898 C C . SER A 1 123 ? -15.752 5.478 0.250 1.00 68.19 123 SER A C 1
ATOM 900 O O . SER A 1 123 ? -16.887 5.857 0.546 1.00 68.19 123 SER A O 1
ATOM 902 N N . ASP A 1 124 ? -15.500 4.669 -0.777 1.00 57.94 124 ASP A N 1
ATOM 903 C CA . ASP A 1 124 ? -16.517 4.200 -1.725 1.00 57.94 124 ASP A CA 1
ATOM 904 C C . ASP A 1 124 ? -17.458 3.142 -1.115 1.00 57.94 124 ASP A C 1
ATOM 906 O O . ASP A 1 124 ? -18.388 2.665 -1.761 1.00 57.94 124 ASP A O 1
ATOM 910 N N . ASN A 1 125 ? -17.268 2.797 0.164 1.00 54.03 125 ASN A N 1
ATOM 911 C CA . ASN A 1 125 ? -18.093 1.845 0.911 1.00 54.03 125 ASN A CA 1
ATOM 912 C C . ASN A 1 125 ? -19.456 2.408 1.372 1.00 54.03 125 ASN A C 1
ATOM 914 O O . ASN A 1 125 ? -20.154 1.772 2.163 1.00 54.03 125 ASN A O 1
ATOM 918 N N . GLY A 1 126 ? -19.847 3.594 0.893 1.00 50.88 126 GLY A N 1
ATOM 919 C CA . GLY A 1 126 ? -21.161 4.190 1.145 1.00 50.88 126 GLY A CA 1
ATOM 920 C C . GLY A 1 126 ? -21.332 4.821 2.530 1.00 50.88 126 GLY A C 1
ATOM 921 O O . GLY A 1 126 ? -22.457 5.149 2.907 1.00 50.88 126 GLY A O 1
ATOM 922 N N . PHE A 1 127 ? -20.245 4.996 3.288 1.00 56.25 127 PHE A N 1
ATOM 923 C CA . PHE A 1 127 ? -20.275 5.591 4.626 1.00 56.25 127 PHE A CA 1
ATOM 924 C C . PHE A 1 127 ? -20.250 7.133 4.584 1.00 56.25 127 PHE A C 1
ATOM 926 O O . PHE A 1 127 ? -21.028 7.782 5.284 1.00 56.25 127 PHE A O 1
ATOM 933 N N . HIS A 1 128 ? -19.441 7.728 3.697 1.00 60.16 128 HIS A N 1
ATOM 934 C CA . HIS A 1 128 ? -19.452 9.163 3.377 1.00 60.16 128 HIS A CA 1
ATOM 935 C C . HIS A 1 128 ? -18.647 9.464 2.101 1.00 60.16 128 HIS A C 1
ATOM 937 O O . HIS A 1 128 ? -17.599 8.875 1.859 1.00 60.16 128 HIS A O 1
ATOM 943 N N . ASN A 1 129 ? -19.092 10.457 1.324 1.00 68.06 129 ASN A N 1
ATOM 944 C CA . ASN A 1 129 ? -18.396 10.931 0.112 1.00 68.06 129 ASN A CA 1
ATOM 945 C C . ASN A 1 129 ? -17.466 12.133 0.384 1.00 68.06 129 ASN A C 1
ATOM 947 O O . ASN A 1 129 ? -17.044 12.825 -0.540 1.00 68.06 129 ASN A O 1
ATOM 951 N N . TRP A 1 130 ? -17.210 12.440 1.656 1.00 75.31 130 TRP A N 1
ATOM 952 C CA . TRP A 1 130 ? -16.639 13.707 2.119 1.00 75.31 130 TRP A CA 1
ATOM 953 C C . TRP A 1 130 ? -15.569 13.455 3.185 1.00 75.31 130 TRP A C 1
ATOM 955 O O . TRP A 1 130 ? -15.589 12.408 3.824 1.00 75.31 130 TRP A O 1
ATOM 965 N N . CYS A 1 131 ? -14.662 14.405 3.424 1.00 83.94 131 CYS A N 1
ATOM 966 C CA . CYS A 1 131 ? -13.771 14.317 4.585 1.00 83.94 131 CYS A CA 1
ATOM 967 C C . CYS A 1 131 ? -14.600 14.353 5.874 1.00 83.94 131 CYS A C 1
ATOM 969 O O . CYS A 1 131 ? -15.511 15.175 6.002 1.00 83.94 131 CYS A O 1
ATOM 971 N N . VAL A 1 132 ? -14.249 13.522 6.851 1.00 87.12 132 VAL A N 1
ATOM 972 C CA . VAL A 1 132 ? -14.878 13.547 8.175 1.00 87.12 132 VAL A CA 1
ATOM 973 C C . VAL A 1 132 ? -13.802 13.649 9.235 1.00 87.12 132 VAL A C 1
ATOM 975 O O . VAL A 1 132 ? -12.802 12.943 9.161 1.00 87.12 132 VAL A O 1
ATOM 978 N N . TRP A 1 133 ? -13.999 14.506 10.232 1.00 90.94 133 TRP A N 1
ATOM 979 C CA . TRP A 1 133 ? -13.134 14.562 11.402 1.00 90.94 133 TRP A CA 1
ATOM 980 C C . TRP A 1 133 ? -13.917 14.434 12.707 1.00 90.94 133 TRP A C 1
ATOM 982 O O . TRP A 1 133 ? -15.128 14.657 12.758 1.00 90.94 133 TRP A O 1
ATOM 992 N N . PHE A 1 134 ? -13.212 14.019 13.755 1.00 90.38 134 PHE A N 1
ATOM 993 C CA . PHE A 1 134 ? -13.776 13.635 15.044 1.00 90.38 134 PHE A CA 1
ATOM 994 C C . PHE A 1 134 ? -13.184 14.500 16.152 1.00 90.38 134 PHE A C 1
ATOM 996 O O . PHE A 1 134 ? -11.966 14.673 16.207 1.00 90.38 134 PHE A O 1
ATOM 1003 N N . ASP A 1 135 ? -14.018 15.010 17.058 1.00 92.62 135 ASP A N 1
ATOM 1004 C CA . ASP A 1 135 ? -13.568 15.767 18.240 1.00 92.62 135 ASP A CA 1
ATOM 1005 C C . ASP A 1 135 ? -13.350 14.901 19.496 1.00 92.62 135 ASP A C 1
ATOM 1007 O O . ASP A 1 135 ? -13.035 15.409 20.577 1.00 92.62 135 ASP A O 1
ATOM 1011 N N . TYR A 1 136 ? -13.478 13.583 19.348 1.00 90.56 136 TYR A N 1
ATOM 1012 C CA . TYR A 1 136 ? -13.349 12.595 20.412 1.00 90.56 136 TYR A CA 1
ATOM 1013 C C . TYR A 1 136 ? -12.246 11.575 20.116 1.00 90.56 136 TYR A C 1
ATOM 1015 O O . TYR A 1 136 ? -11.883 11.328 18.967 1.00 90.56 136 TYR A O 1
ATOM 1023 N N . GLU A 1 137 ? -11.714 10.966 21.175 1.00 86.31 137 GLU A N 1
ATOM 1024 C CA . GLU A 1 137 ? -10.736 9.884 21.060 1.00 86.31 137 GLU A CA 1
ATOM 1025 C C . GLU A 1 137 ? -11.381 8.660 20.415 1.00 86.31 137 GLU A C 1
ATOM 1027 O O . GLU A 1 137 ? -12.324 8.100 20.971 1.00 86.31 137 GLU A O 1
ATOM 1032 N N . VAL A 1 138 ? -10.855 8.244 19.264 1.00 80.44 138 VAL A N 1
ATOM 1033 C CA . VAL A 1 138 ? -11.317 7.045 18.566 1.00 80.44 138 VAL A CA 1
ATOM 1034 C C . VAL A 1 138 ? -10.616 5.820 19.140 1.00 80.44 138 VAL A C 1
ATOM 1036 O O . VAL A 1 138 ? -9.391 5.703 19.097 1.00 80.44 138 VAL A O 1
ATOM 1039 N N . LYS A 1 139 ? -11.400 4.877 19.655 1.00 76.75 139 LYS A N 1
ATOM 1040 C CA . LYS A 1 139 ? -10.930 3.593 20.178 1.00 76.75 139 LYS A CA 1
ATOM 1041 C C . LYS A 1 139 ? -11.009 2.494 19.129 1.00 76.75 139 LYS A C 1
ATOM 1043 O O . LYS A 1 139 ? -11.851 2.515 18.224 1.00 76.75 139 LYS A O 1
ATOM 1048 N N . LYS A 1 140 ? -10.167 1.473 19.320 1.00 67.00 140 LYS A N 1
ATOM 1049 C CA . LYS A 1 140 ? -10.276 0.211 18.585 1.00 67.00 140 LYS A CA 1
ATOM 1050 C C . LYS A 1 140 ? -11.652 -0.422 18.845 1.00 67.00 140 LYS A C 1
ATOM 1052 O O . LYS A 1 140 ? -12.05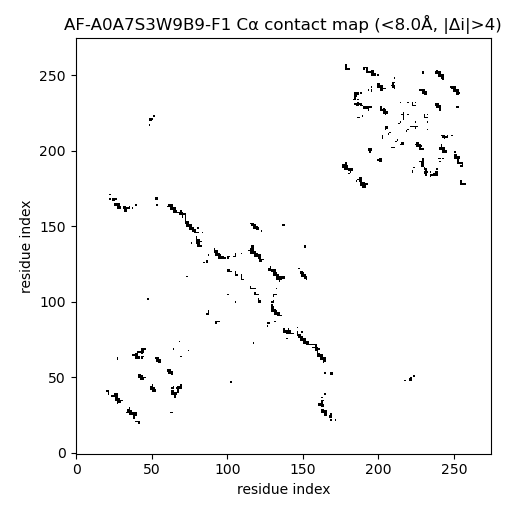1 -0.589 19.998 1.00 67.00 140 LYS A O 1
ATOM 1057 N N . GLY A 1 141 ? -12.381 -0.717 17.770 1.00 62.12 141 GLY A N 1
ATOM 1058 C CA . GLY A 1 141 ? -13.726 -1.305 17.789 1.00 62.12 141 GLY A CA 1
ATOM 1059 C C . GLY A 1 141 ? -13.719 -2.839 17.859 1.00 62.12 141 GLY A C 1
ATOM 1060 O O . GLY A 1 141 ? -12.670 -3.468 17.780 1.00 62.12 141 GLY A O 1
ATOM 1061 N N . GLY A 1 142 ? -14.900 -3.456 18.008 1.00 47.09 142 GLY A N 1
ATOM 1062 C CA . GLY A 1 142 ? -15.052 -4.907 18.225 1.00 47.09 142 GLY A CA 1
ATOM 1063 C C . GLY A 1 142 ? -15.664 -5.729 17.077 1.00 47.09 142 GLY A C 1
ATOM 1064 O O . GLY A 1 142 ? -16.040 -6.873 17.324 1.00 47.09 142 GLY A O 1
ATOM 1065 N N . ARG A 1 143 ? -15.836 -5.187 15.859 1.00 48.78 143 ARG A N 1
ATOM 1066 C CA . ARG A 1 143 ? -16.557 -5.863 14.751 1.00 48.78 143 ARG A CA 1
ATOM 1067 C C . ARG A 1 143 ? -15.691 -6.021 13.492 1.00 48.78 143 ARG A C 1
ATOM 1069 O O . ARG A 1 143 ? -14.944 -5.099 13.193 1.00 48.78 143 ARG A O 1
ATOM 1076 N N . LYS A 1 144 ? -15.812 -7.177 12.806 1.00 45.12 144 LYS A N 1
ATOM 1077 C CA . LYS A 1 144 ? -14.804 -7.755 11.892 1.00 45.12 144 LYS A CA 1
ATOM 1078 C C . LYS A 1 144 ? -14.768 -7.340 10.436 1.00 45.12 144 LYS A C 1
ATOM 1080 O O . LYS A 1 144 ? -13.776 -7.615 9.776 1.00 45.12 144 LYS A O 1
ATOM 1085 N N . ASP A 1 145 ? -15.770 -6.634 9.949 1.00 44.09 145 ASP A N 1
ATOM 1086 C CA . ASP A 1 145 ? -16.018 -6.726 8.518 1.00 44.09 145 ASP A CA 1
ATOM 1087 C C . ASP A 1 145 ? -16.282 -5.335 7.945 1.00 44.09 145 ASP A C 1
ATOM 1089 O O . ASP A 1 145 ? -17.416 -4.883 7.948 1.00 44.09 145 ASP A O 1
ATOM 1093 N N . THR A 1 146 ? -15.247 -4.681 7.409 1.00 46.50 146 THR A N 1
ATOM 1094 C CA . THR A 1 146 ? -15.278 -3.433 6.608 1.00 46.50 146 THR A CA 1
ATOM 1095 C C . THR A 1 146 ? -15.135 -2.097 7.364 1.00 46.50 146 THR A C 1
ATOM 1097 O O . THR A 1 146 ? -15.986 -1.675 8.147 1.00 46.50 146 THR A O 1
ATOM 1100 N N . GLY A 1 147 ? -14.047 -1.374 7.069 1.00 47.66 147 GLY A N 1
ATOM 1101 C CA . GLY A 1 147 ? -13.863 0.027 7.457 1.00 47.66 147 GLY A CA 1
ATOM 1102 C C . GLY A 1 147 ? -12.433 0.514 7.228 1.00 47.66 147 GLY A C 1
ATOM 1103 O O . GLY A 1 147 ? -11.577 0.310 8.081 1.00 47.66 147 GLY A O 1
ATOM 1104 N N . GLN A 1 148 ? -12.177 1.157 6.087 1.00 55.22 148 GLN A N 1
ATOM 1105 C CA . GLN A 1 148 ? -10.869 1.724 5.746 1.00 55.22 148 GLN A CA 1
ATOM 1106 C C . GLN A 1 148 ? -10.454 2.853 6.714 1.00 55.22 148 GLN A C 1
ATOM 1108 O O . GLN A 1 148 ? -11.215 3.797 6.934 1.00 55.22 148 GLN A O 1
ATOM 1113 N N . GLY A 1 149 ? -9.229 2.729 7.241 1.00 65.81 149 GLY A N 1
ATOM 1114 C CA . GLY A 1 149 ? -8.306 3.758 7.751 1.00 65.81 149 GLY A CA 1
ATOM 1115 C C . GLY A 1 149 ? -8.879 5.004 8.436 1.00 65.81 149 GLY A C 1
ATOM 1116 O O . GLY A 1 149 ? -9.059 6.035 7.791 1.00 65.81 149 GLY A O 1
ATOM 1117 N N . VAL A 1 150 ? -9.060 4.958 9.763 1.00 78.81 150 VAL A N 1
ATOM 1118 C CA . VAL A 1 150 ? -9.225 6.174 10.591 1.00 78.81 150 VAL A CA 1
ATOM 1119 C C . VAL A 1 150 ? -7.853 6.669 11.045 1.00 78.81 150 VAL A C 1
ATOM 1121 O O . VAL A 1 150 ? -7.076 5.889 11.581 1.00 78.81 150 VAL A O 1
ATOM 1124 N N . TYR A 1 151 ? -7.559 7.957 10.888 1.00 79.69 151 TYR A N 1
ATOM 1125 C CA . TYR A 1 151 ? -6.271 8.564 11.236 1.00 79.69 151 TYR A CA 1
ATOM 1126 C C . TYR A 1 151 ? -6.376 9.327 12.559 1.00 79.69 151 TYR A C 1
ATOM 1128 O O . TYR A 1 151 ? -7.061 10.342 12.614 1.00 79.69 151 TYR A O 1
ATOM 1136 N N . VAL A 1 152 ? -5.715 8.866 13.624 1.00 81.44 152 VAL A N 1
ATOM 1137 C CA . VAL A 1 152 ? -5.787 9.439 14.986 1.00 81.44 152 VAL A CA 1
ATOM 1138 C C . VAL A 1 152 ? -4.593 10.335 15.284 1.00 81.44 152 VAL A C 1
ATOM 1140 O O . VAL A 1 152 ? -3.467 9.912 15.083 1.00 81.44 152 VAL A O 1
ATOM 1143 N N . LYS A 1 153 ? -4.832 11.553 15.782 1.00 80.44 153 LYS A N 1
ATOM 1144 C CA . LYS A 1 153 ? -3.824 12.596 16.031 1.00 80.44 153 LYS A CA 1
ATOM 1145 C C . LYS A 1 153 ? -2.947 12.256 17.241 1.00 80.44 153 LYS A C 1
ATOM 1147 O O . LYS A 1 153 ? -3.443 12.197 18.364 1.00 80.44 153 LYS A O 1
ATOM 1152 N N . GLU A 1 154 ? -1.642 12.125 17.027 1.00 74.00 154 GLU A N 1
ATOM 1153 C CA . GLU A 1 154 ? -0.628 11.869 18.054 1.00 74.00 154 GLU A CA 1
ATOM 1154 C C . GLU A 1 154 ? 0.080 13.166 18.470 1.00 74.00 154 GLU A C 1
ATOM 1156 O O . GLU A 1 154 ? 0.623 13.914 17.650 1.00 74.00 154 GLU A O 1
ATOM 1161 N N . ALA A 1 155 ? 0.116 13.442 19.773 1.00 53.72 155 ALA A N 1
ATOM 1162 C CA . ALA A 1 155 ? 0.781 14.627 20.302 1.00 53.72 155 ALA A CA 1
ATOM 1163 C C . ALA A 1 155 ? 2.313 14.440 20.328 1.00 53.72 155 ALA A C 1
ATOM 1165 O O . ALA A 1 155 ? 2.833 13.653 21.113 1.00 53.72 155 ALA A O 1
ATOM 1166 N N . GLY A 1 156 ? 3.048 15.217 19.520 1.00 51.41 156 GLY A N 1
ATOM 1167 C CA . GLY A 1 156 ? 4.518 15.295 19.588 1.00 51.41 156 GLY A CA 1
ATOM 1168 C C . GLY A 1 156 ? 5.294 14.329 18.683 1.00 51.41 156 GLY A C 1
ATOM 1169 O O . GLY A 1 156 ? 6.485 14.118 18.917 1.00 51.41 156 GLY A O 1
ATOM 1170 N N . ALA A 1 157 ? 4.660 13.765 17.652 1.00 48.47 157 ALA A N 1
ATOM 1171 C CA . ALA A 1 157 ? 5.326 12.900 16.681 1.00 48.47 157 ALA A CA 1
ATOM 1172 C C . ALA A 1 157 ? 6.467 13.633 15.943 1.00 48.47 157 ALA A C 1
ATOM 1174 O O . ALA A 1 157 ? 6.254 14.666 15.306 1.00 48.47 157 ALA A O 1
ATOM 1175 N N . LYS A 1 158 ? 7.683 13.083 16.020 1.00 45.09 158 LYS A N 1
ATOM 1176 C CA . LYS A 1 158 ? 8.779 13.377 15.085 1.00 45.09 158 LYS A CA 1
ATOM 1177 C C . LYS A 1 158 ? 8.724 12.326 13.977 1.00 45.09 158 LYS A C 1
ATOM 1179 O O . LYS A 1 158 ? 8.478 11.165 14.285 1.00 45.09 158 LYS A O 1
ATOM 1184 N N . GLY A 1 159 ? 8.904 12.740 12.725 1.00 49.69 159 GLY A N 1
ATOM 1185 C CA . GLY A 1 159 ? 8.811 11.863 11.559 1.00 49.69 159 GLY A CA 1
ATOM 1186 C C . GLY A 1 159 ? 9.646 10.591 11.681 1.00 49.69 159 GLY A C 1
ATOM 1187 O O . GLY A 1 159 ? 10.789 10.648 12.140 1.00 49.69 159 GLY A O 1
ATOM 1188 N N . GLY A 1 160 ? 9.065 9.452 11.295 1.00 58.91 160 GLY A N 1
ATOM 1189 C CA . GLY A 1 160 ? 9.791 8.194 11.159 1.00 58.91 160 GLY A CA 1
ATOM 1190 C C . GLY A 1 160 ? 10.912 8.315 10.126 1.00 58.91 160 GLY A C 1
ATOM 1191 O O . GLY A 1 160 ? 10.795 9.037 9.138 1.00 58.91 160 GLY A O 1
ATOM 1192 N N . GLY A 1 161 ? 12.027 7.635 10.381 1.00 71.94 161 GLY A N 1
ATOM 1193 C CA . GLY A 1 161 ? 13.180 7.645 9.487 1.00 71.94 161 GLY A CA 1
ATOM 1194 C C . GLY A 1 161 ? 12.961 6.796 8.231 1.00 71.94 161 GLY A C 1
ATOM 1195 O O . GLY A 1 161 ? 12.366 5.719 8.305 1.00 71.94 161 GLY A O 1
ATOM 1196 N N . TRP A 1 162 ? 13.492 7.249 7.099 1.00 81.69 162 TRP A N 1
ATOM 1197 C CA . TRP A 1 162 ? 13.539 6.524 5.824 1.00 81.69 162 TRP A CA 1
ATOM 1198 C C . TRP A 1 162 ? 14.991 6.304 5.395 1.00 81.69 162 TRP A C 1
ATOM 1200 O O . TRP A 1 162 ? 15.871 7.034 5.845 1.00 81.69 162 TRP A O 1
ATOM 1210 N N . GLY A 1 163 ? 15.257 5.338 4.523 1.00 85.00 163 GLY A N 1
ATOM 1211 C CA . GLY A 1 163 ? 16.565 5.176 3.880 1.00 85.00 163 GLY A CA 1
ATOM 1212 C C . GLY A 1 163 ? 16.468 4.316 2.626 1.00 85.00 163 GLY A C 1
ATOM 1213 O O . GLY A 1 163 ? 15.476 3.606 2.445 1.00 85.00 163 GLY A O 1
ATOM 1214 N N . HIS A 1 164 ? 17.472 4.393 1.748 1.00 87.94 164 HIS A N 1
ATOM 1215 C CA . HIS A 1 164 ? 17.496 3.569 0.536 1.00 87.94 164 HIS A CA 1
ATOM 1216 C C . HIS A 1 164 ? 17.612 2.099 0.887 1.00 87.94 164 HIS A C 1
ATOM 1218 O O . HIS A 1 164 ? 18.294 1.771 1.842 1.00 87.94 164 HIS A O 1
ATOM 1224 N N . CYS A 1 165 ? 16.987 1.217 0.125 1.00 80.75 165 CYS A N 1
ATOM 1225 C CA . CYS A 1 165 ? 17.074 -0.214 0.370 1.00 80.75 165 CYS A CA 1
ATOM 1226 C C . CYS A 1 165 ? 18.207 -0.877 -0.391 1.00 80.75 165 CYS A C 1
ATOM 1228 O O . CYS A 1 165 ? 18.506 -0.496 -1.522 1.00 80.75 165 CYS A O 1
ATOM 1230 N N . SER A 1 166 ? 18.736 -1.953 0.190 1.00 73.44 166 SER A N 1
ATOM 1231 C CA . SER A 1 166 ? 19.503 -2.935 -0.565 1.00 73.44 166 SER A CA 1
ATOM 1232 C C . SER A 1 166 ? 18.598 -3.709 -1.533 1.00 73.44 166 SER A C 1
ATOM 1234 O O . SER A 1 166 ? 17.427 -3.963 -1.244 1.00 73.44 166 SER A O 1
ATOM 1236 N N . ALA A 1 167 ? 19.149 -4.162 -2.663 1.00 61.44 167 ALA A N 1
ATOM 1237 C CA . ALA A 1 167 ? 18.453 -5.087 -3.570 1.00 61.44 167 ALA A CA 1
ATOM 1238 C C . ALA A 1 167 ? 18.069 -6.417 -2.878 1.00 61.44 167 ALA A C 1
ATOM 1240 O O . ALA A 1 167 ? 17.131 -7.089 -3.289 1.00 61.44 167 ALA A O 1
ATOM 1241 N N . ALA A 1 168 ? 18.726 -6.765 -1.763 1.00 56.31 168 ALA A N 1
ATOM 1242 C CA . ALA A 1 168 ? 18.382 -7.922 -0.931 1.00 56.31 168 ALA A CA 1
ATOM 1243 C C . ALA A 1 168 ? 17.022 -7.784 -0.211 1.00 56.31 168 ALA A C 1
ATOM 1245 O O . ALA A 1 168 ? 16.511 -8.758 0.336 1.00 56.31 168 ALA A O 1
ATOM 1246 N N . CYS A 1 169 ? 16.415 -6.594 -0.218 1.00 59.81 169 CYS A N 1
ATOM 1247 C CA . CYS A 1 169 ? 15.030 -6.392 0.204 1.00 59.81 169 CYS A CA 1
ATOM 1248 C C . CYS A 1 169 ? 13.998 -6.884 -0.828 1.00 59.81 169 CYS A C 1
ATOM 1250 O O . CYS A 1 169 ? 12.820 -6.992 -0.488 1.00 59.81 169 CYS A O 1
ATOM 1252 N N . GLU A 1 170 ? 14.419 -7.177 -2.064 1.00 58.03 170 GLU A N 1
ATOM 1253 C CA . GLU A 1 170 ? 13.576 -7.755 -3.122 1.00 58.03 170 GLU A CA 1
ATOM 1254 C C . GLU A 1 170 ? 13.685 -9.288 -3.183 1.00 58.03 170 GLU A C 1
ATOM 1256 O O . GLU A 1 170 ? 12.771 -9.954 -3.661 1.00 58.03 170 GLU A O 1
ATOM 1261 N N . GLU A 1 171 ? 14.745 -9.860 -2.606 1.00 53.38 171 GLU A N 1
ATOM 1262 C CA . GLU A 1 171 ? 14.982 -11.303 -2.520 1.00 53.38 171 GLU A CA 1
ATOM 1263 C C . GLU A 1 171 ? 14.851 -11.787 -1.069 1.00 53.38 171 GLU A C 1
ATOM 1265 O O . GLU A 1 171 ? 15.788 -12.264 -0.427 1.00 53.38 171 GLU A O 1
ATOM 1270 N N . GLY A 1 172 ? 13.641 -11.667 -0.520 1.00 47.69 172 GLY A N 1
ATOM 1271 C CA . GLY A 1 172 ? 13.265 -12.497 0.618 1.00 47.69 172 GLY A CA 1
ATOM 1272 C C . GLY A 1 172 ? 13.285 -13.948 0.152 1.00 47.69 172 GLY A C 1
ATOM 1273 O O . GLY A 1 172 ? 12.438 -14.327 -0.647 1.00 47.69 172 GLY A O 1
ATOM 1274 N N . SER A 1 173 ? 14.271 -14.724 0.611 1.00 49.06 173 SER A N 1
ATOM 1275 C CA . SER A 1 173 ? 14.449 -16.148 0.306 1.00 49.06 173 SER A CA 1
ATOM 1276 C C . SER A 1 173 ? 13.113 -16.872 0.104 1.00 49.06 173 SER A C 1
ATOM 1278 O O . SER A 1 173 ? 12.256 -16.792 0.989 1.00 49.06 173 SER A O 1
ATOM 1280 N N . GLU A 1 174 ? 12.981 -17.624 -0.990 1.00 51.94 174 GLU A N 1
ATOM 1281 C CA . GLU A 1 174 ? 11.850 -18.492 -1.384 1.00 51.94 174 GLU A CA 1
ATOM 1282 C C . GLU A 1 174 ? 11.479 -19.586 -0.353 1.00 51.94 174 GLU A C 1
ATOM 1284 O O . GLU A 1 174 ? 10.860 -20.592 -0.681 1.00 51.94 174 GLU A O 1
ATOM 1289 N N . SER A 1 175 ? 11.880 -19.451 0.910 1.00 54.06 175 SER A N 1
ATOM 1290 C CA . SER A 1 175 ? 11.813 -20.520 1.898 1.00 54.06 175 SER A CA 1
ATOM 1291 C C . SER A 1 175 ? 10.614 -20.462 2.844 1.00 54.06 175 SER A C 1
ATOM 1293 O O . SER A 1 175 ? 10.421 -21.431 3.574 1.00 54.06 175 SER A O 1
ATOM 1295 N N . HIS A 1 176 ? 9.771 -19.417 2.825 1.00 62.59 176 HIS A N 1
ATOM 1296 C CA . HIS A 1 176 ? 8.452 -19.504 3.474 1.00 62.59 176 HIS A CA 1
ATOM 1297 C C . HIS A 1 176 ? 7.474 -18.391 3.060 1.00 62.59 176 HIS A C 1
ATOM 1299 O O . HIS A 1 176 ? 7.300 -17.394 3.766 1.00 62.59 176 HIS A O 1
ATOM 1305 N N . CYS A 1 177 ? 6.791 -18.564 1.933 1.00 73.88 177 CYS A N 1
ATOM 1306 C CA . CYS A 1 177 ? 5.631 -17.734 1.617 1.00 73.88 177 CYS A CA 1
ATOM 1307 C C . CYS A 1 177 ? 4.397 -18.249 2.372 1.00 73.88 177 CYS A C 1
ATOM 1309 O O . CYS A 1 177 ? 4.204 -19.455 2.501 1.00 73.88 177 CYS A O 1
ATOM 1311 N N . ASP A 1 178 ? 3.589 -17.342 2.930 1.00 80.31 178 ASP A N 1
ATOM 1312 C CA . ASP A 1 178 ? 2.311 -17.704 3.553 1.00 80.31 178 ASP A CA 1
ATOM 1313 C C . ASP A 1 178 ? 1.268 -17.920 2.453 1.00 80.31 178 ASP A C 1
ATOM 1315 O O . ASP A 1 178 ? 0.708 -16.970 1.907 1.00 80.31 178 ASP A O 1
ATOM 1319 N N . GLU A 1 179 ? 1.063 -19.185 2.103 1.00 88.75 179 GLU A N 1
ATOM 1320 C CA . GLU A 1 179 ? 0.151 -19.624 1.047 1.00 88.75 179 GLU A CA 1
ATOM 1321 C C . GLU A 1 179 ? -1.308 -19.763 1.526 1.00 88.75 179 GLU A C 1
ATOM 1323 O O . GLU A 1 179 ? -2.173 -20.246 0.797 1.00 88.75 179 GLU A O 1
ATOM 1328 N N . GLU A 1 180 ? -1.621 -19.346 2.754 1.00 88.38 180 GLU A N 1
ATOM 1329 C CA . GLU A 1 180 ? -2.978 -19.427 3.286 1.00 88.38 180 GLU A CA 1
ATOM 1330 C C . GLU A 1 180 ? -3.903 -18.404 2.600 1.00 88.38 180 GLU A C 1
ATOM 1332 O O . GLU A 1 180 ? -3.678 -17.190 2.638 1.00 88.38 180 GLU A O 1
ATOM 1337 N N . LEU A 1 181 ? -4.988 -18.892 1.993 1.00 88.38 181 LEU A N 1
ATOM 1338 C CA . LEU A 1 181 ? -6.054 -18.046 1.457 1.00 88.38 181 LEU A CA 1
ATOM 1339 C C . LEU A 1 181 ? -6.815 -17.376 2.609 1.00 88.38 181 LEU A C 1
ATOM 1341 O O . LEU A 1 181 ? -7.355 -18.046 3.493 1.00 88.38 181 LEU A O 1
ATOM 1345 N N . LYS A 1 182 ? -6.831 -16.040 2.611 1.00 86.12 182 LYS A N 1
ATOM 1346 C CA . LYS A 1 182 ? -7.363 -15.201 3.693 1.00 86.12 182 LYS A CA 1
ATOM 1347 C C . LYS A 1 182 ? -8.161 -14.032 3.131 1.00 86.12 182 LYS A C 1
ATOM 1349 O O . LYS A 1 182 ? -7.877 -13.536 2.044 1.00 86.12 182 LYS A O 1
ATOM 1354 N N . GLY A 1 183 ? -9.109 -13.544 3.925 1.00 76.44 183 GLY A N 1
ATOM 1355 C CA . GLY A 1 183 ? -9.930 -12.390 3.567 1.00 76.44 183 GLY A CA 1
ATOM 1356 C C . GLY A 1 183 ? -11.153 -12.750 2.731 1.00 76.44 183 GLY A C 1
ATOM 1357 O O . GLY A 1 183 ? -11.359 -13.897 2.327 1.00 76.44 183 GLY A O 1
ATOM 1358 N N . GLN A 1 184 ? -12.015 -11.761 2.496 1.00 74.12 184 GLN A N 1
ATOM 1359 C CA . GLN A 1 184 ? -13.185 -11.957 1.645 1.00 74.12 184 GLN A CA 1
ATOM 1360 C C . GLN A 1 184 ? -12.727 -12.175 0.198 1.00 74.12 184 GLN A C 1
ATOM 1362 O O . GLN A 1 184 ? -12.010 -11.343 -0.350 1.00 74.12 184 GLN A O 1
ATOM 1367 N N . PHE A 1 185 ? -13.145 -13.294 -0.398 1.00 85.12 185 PHE A N 1
ATOM 1368 C CA . PHE A 1 185 ? -12.705 -13.726 -1.729 1.00 85.12 185 PHE A CA 1
ATOM 1369 C C . PHE A 1 185 ? -11.178 -13.860 -1.877 1.00 85.12 185 PHE A C 1
ATOM 1371 O O . PHE A 1 185 ? -10.634 -13.668 -2.955 1.00 85.12 185 PHE A O 1
ATOM 1378 N N . ASP A 1 186 ? -10.462 -14.179 -0.799 1.00 92.56 186 ASP A N 1
ATOM 1379 C CA . ASP A 1 186 ? -9.002 -14.350 -0.809 1.00 92.56 186 ASP A CA 1
ATOM 1380 C C . ASP A 1 186 ? -8.201 -13.052 -1.065 1.00 92.56 186 ASP A C 1
ATOM 1382 O O . ASP A 1 186 ? -7.022 -13.091 -1.422 1.00 92.56 186 ASP A O 1
ATOM 1386 N N . ALA A 1 187 ? -8.816 -11.880 -0.860 1.00 82.88 187 ALA A N 1
ATOM 1387 C CA . ALA A 1 187 ? -8.188 -10.568 -1.069 1.00 82.88 187 ALA A CA 1
ATOM 1388 C C . ALA A 1 187 ? -6.942 -10.310 -0.192 1.00 82.88 187 ALA A C 1
ATOM 1390 O O . ALA A 1 187 ? -6.054 -9.531 -0.562 1.00 82.88 187 ALA A O 1
ATOM 1391 N N . ASP A 1 188 ? -6.832 -10.994 0.949 1.00 80.62 188 ASP A N 1
ATOM 1392 C CA . ASP A 1 188 ? -5.718 -10.842 1.891 1.00 80.62 188 ASP A CA 1
ATOM 1393 C C . ASP A 1 188 ? -4.606 -11.877 1.663 1.00 80.62 188 ASP A C 1
ATOM 1395 O O . ASP A 1 188 ? -3.640 -11.921 2.421 1.00 80.62 188 ASP A O 1
ATOM 1399 N N . TYR A 1 189 ? -4.689 -12.692 0.606 1.00 85.94 189 TYR A N 1
ATOM 1400 C CA . TYR A 1 189 ? -3.620 -13.619 0.238 1.00 85.94 189 TYR A CA 1
ATOM 1401 C C . TYR A 1 189 ? -2.312 -12.873 -0.080 1.00 85.94 189 TYR A C 1
ATOM 1403 O O . TYR A 1 189 ? -2.284 -11.930 -0.882 1.00 85.94 189 TYR A O 1
ATOM 1411 N N . ARG A 1 190 ? -1.205 -13.291 0.549 1.00 89.06 190 ARG A N 1
ATOM 1412 C CA . ARG A 1 190 ? 0.133 -12.682 0.390 1.00 89.06 190 ARG A CA 1
ATOM 1413 C C . ARG A 1 190 ? 1.235 -13.699 0.067 1.00 89.06 190 ARG A C 1
ATOM 1415 O O . ARG A 1 190 ? 2.416 -13.359 0.172 1.00 89.06 190 ARG A O 1
ATOM 1422 N N . GLY A 1 191 ? 0.856 -14.894 -0.387 1.00 88.31 191 GLY A N 1
ATOM 1423 C CA . GLY A 1 191 ? 1.788 -15.930 -0.832 1.00 88.31 191 GLY A CA 1
ATOM 1424 C C . GLY A 1 191 ? 2.560 -15.554 -2.101 1.00 88.31 191 GLY A C 1
ATOM 1425 O O . GLY A 1 191 ? 2.453 -14.431 -2.620 1.00 88.31 191 GLY A O 1
ATOM 1426 N N . CYS A 1 192 ? 3.366 -16.493 -2.581 1.00 90.06 192 CYS A N 1
ATOM 1427 C CA . CYS A 1 192 ? 4.289 -16.334 -3.705 1.00 90.06 192 CYS A CA 1
ATOM 1428 C C . CYS A 1 192 ? 3.924 -17.202 -4.911 1.00 90.06 192 CYS A C 1
ATOM 1430 O O . CYS A 1 192 ? 4.750 -17.382 -5.811 1.00 90.06 192 CYS A O 1
ATOM 1432 N N . GLN A 1 193 ? 2.690 -17.710 -4.966 1.00 93.00 193 GLN A N 1
ATOM 1433 C CA . GLN A 1 193 ? 2.177 -18.310 -6.189 1.00 93.00 193 GLN A CA 1
ATOM 1434 C C . GLN A 1 193 ? 2.305 -17.317 -7.347 1.00 93.00 193 GLN A C 1
ATOM 1436 O O . GLN A 1 193 ? 1.847 -16.184 -7.233 1.00 93.00 193 GLN A O 1
ATOM 1441 N N . HIS A 1 194 ? 2.885 -17.758 -8.457 1.00 94.44 194 HIS A N 1
ATOM 1442 C CA . HIS A 1 194 ? 3.098 -16.980 -9.684 1.00 94.44 194 HIS A CA 1
ATOM 1443 C C . HIS A 1 194 ? 2.764 -17.782 -10.954 1.00 94.44 194 HIS A C 1
ATOM 1445 O O . HIS A 1 194 ? 3.118 -17.377 -12.060 1.00 94.44 194 HIS A O 1
ATOM 1451 N N . THR A 1 195 ? 2.105 -18.932 -10.802 1.00 94.44 195 THR A N 1
ATOM 1452 C CA . THR A 1 195 ? 1.624 -19.766 -11.906 1.00 94.44 195 THR A CA 1
ATOM 1453 C C . THR A 1 195 ? 0.112 -19.952 -11.793 1.00 94.44 195 THR A C 1
ATOM 1455 O O . THR A 1 195 ? -0.414 -20.227 -10.711 1.00 94.44 195 THR A O 1
ATOM 1458 N N . THR A 1 196 ? -0.602 -19.797 -12.907 1.00 97.38 196 THR A N 1
ATOM 1459 C CA . THR A 1 196 ? -2.065 -19.936 -12.948 1.00 97.38 196 THR A CA 1
ATOM 1460 C C . THR A 1 196 ? -2.499 -21.403 -13.011 1.00 97.38 196 THR A C 1
ATOM 1462 O O . THR A 1 196 ? -1.697 -22.304 -13.260 1.00 97.38 196 THR A O 1
ATOM 1465 N N . ARG A 1 197 ? -3.799 -21.670 -12.851 1.00 96.69 197 ARG A N 1
ATOM 1466 C CA . ARG A 1 197 ? -4.409 -23.003 -13.014 1.00 96.69 197 ARG A CA 1
ATOM 1467 C C . ARG A 1 197 ? -4.186 -23.592 -14.405 1.00 96.69 197 ARG A C 1
ATOM 1469 O O . ARG A 1 197 ? -4.056 -24.805 -14.547 1.00 96.69 197 ARG A O 1
ATOM 1476 N N . GLY A 1 198 ? -4.143 -22.740 -15.426 1.00 91.12 198 GLY A N 1
ATOM 1477 C CA . GLY A 1 198 ? -3.784 -23.094 -16.795 1.00 91.12 198 GLY A CA 1
ATOM 1478 C C . GLY A 1 198 ? -2.295 -23.384 -17.006 1.00 91.12 198 GLY A C 1
ATOM 1479 O O . GLY A 1 198 ? -1.929 -23.813 -18.097 1.00 91.12 198 GLY A O 1
ATOM 1480 N N . GLY A 1 199 ? -1.450 -23.186 -15.988 1.00 94.69 199 GLY A N 1
ATOM 1481 C CA . GLY A 1 199 ? -0.002 -23.370 -16.071 1.00 94.69 199 GLY A CA 1
ATOM 1482 C C . GLY A 1 199 ? 0.736 -22.195 -16.713 1.00 94.69 199 GLY A C 1
ATOM 1483 O O . GLY A 1 199 ? 1.880 -22.364 -17.128 1.00 94.69 199 GLY A O 1
ATOM 1484 N N . TYR A 1 200 ? 0.097 -21.026 -16.826 1.00 96.12 200 TYR A N 1
ATOM 1485 C CA . TYR A 1 200 ? 0.735 -19.839 -17.384 1.00 96.12 200 TYR A CA 1
ATOM 1486 C C . TYR A 1 200 ? 1.525 -19.105 -16.307 1.00 96.12 200 TYR A C 1
ATOM 1488 O O . TYR A 1 200 ? 1.061 -18.952 -15.176 1.00 96.12 200 TYR A O 1
ATOM 1496 N N . GLU A 1 201 ? 2.709 -18.625 -16.675 1.00 96.56 201 GLU A N 1
ATOM 1497 C CA . GLU A 1 201 ? 3.481 -17.732 -15.822 1.00 96.56 201 GLU A CA 1
ATOM 1498 C C . GLU A 1 201 ? 2.764 -16.384 -15.721 1.00 96.56 201 GLU A C 1
ATOM 1500 O O . GLU A 1 201 ? 2.259 -15.841 -16.710 1.00 96.56 201 GLU A O 1
ATOM 1505 N N . CYS A 1 202 ? 2.709 -15.841 -14.513 1.00 96.88 202 CYS A N 1
ATOM 1506 C CA . CYS A 1 202 ? 2.098 -14.550 -14.287 1.00 96.88 202 CYS A CA 1
ATOM 1507 C C . CYS A 1 202 ? 2.967 -13.410 -14.845 1.00 96.88 202 CYS A C 1
ATOM 1509 O O . CYS A 1 202 ? 4.193 -13.395 -14.714 1.00 96.88 202 CYS A O 1
ATOM 1511 N N . GLN A 1 203 ? 2.316 -12.401 -15.413 1.00 96.06 203 GLN A N 1
ATOM 1512 C CA . GLN A 1 203 ? 2.897 -11.104 -15.731 1.00 96.06 203 GLN A CA 1
ATOM 1513 C C . GLN A 1 203 ? 3.038 -10.276 -14.446 1.00 96.06 203 GLN A C 1
ATOM 1515 O O . GLN A 1 203 ? 2.165 -10.294 -13.576 1.00 96.06 203 GLN A O 1
ATOM 1520 N N . ALA A 1 204 ? 4.134 -9.521 -14.339 1.00 90.94 204 ALA A N 1
ATOM 1521 C CA . ALA A 1 204 ? 4.348 -8.625 -13.211 1.00 90.94 204 ALA A CA 1
ATOM 1522 C C . ALA A 1 204 ? 3.306 -7.492 -13.169 1.00 90.94 204 ALA A C 1
ATOM 1524 O O . ALA A 1 204 ? 2.994 -6.901 -14.201 1.00 90.94 204 ALA A O 1
ATOM 1525 N N . TRP A 1 205 ? 2.799 -7.158 -11.978 1.00 87.81 205 TRP A N 1
ATOM 1526 C CA . TRP A 1 205 ? 1.754 -6.138 -11.782 1.00 87.81 205 TRP A CA 1
ATOM 1527 C C . TRP A 1 205 ? 2.195 -4.703 -12.110 1.00 87.81 205 TRP A C 1
ATOM 1529 O O . TRP A 1 205 ? 1.368 -3.794 -12.182 1.00 87.81 205 TRP A O 1
ATOM 1539 N N . ASP A 1 206 ? 3.492 -4.460 -12.253 1.00 80.75 206 ASP A N 1
ATOM 1540 C CA . ASP A 1 206 ? 4.062 -3.190 -12.705 1.00 80.75 206 ASP A CA 1
ATOM 1541 C C . ASP A 1 206 ? 4.443 -3.203 -14.197 1.00 80.75 206 ASP A C 1
ATOM 1543 O O . ASP A 1 206 ? 4.766 -2.154 -14.761 1.00 80.75 206 ASP A O 1
ATOM 1547 N N . SER A 1 207 ? 4.347 -4.359 -14.862 1.00 86.75 207 SER A N 1
ATOM 1548 C CA . SER A 1 207 ? 4.551 -4.498 -16.302 1.00 86.75 207 SER A CA 1
ATOM 1549 C C . SER A 1 207 ? 3.263 -4.205 -17.067 1.00 86.75 207 SER A C 1
ATOM 1551 O O . SER A 1 207 ? 2.187 -4.663 -16.702 1.00 86.75 207 SER A O 1
ATOM 1553 N N . MET A 1 208 ? 3.389 -3.505 -18.195 1.00 90.62 208 MET A N 1
ATOM 1554 C CA . MET A 1 208 ? 2.299 -3.269 -19.155 1.00 90.62 208 MET A CA 1
ATOM 1555 C C . MET A 1 208 ? 2.400 -4.184 -20.385 1.00 90.62 208 MET A C 1
ATOM 1557 O O . MET A 1 208 ? 1.874 -3.877 -21.451 1.00 90.62 208 MET A O 1
ATOM 1561 N N . THR A 1 209 ? 3.151 -5.282 -20.292 1.00 85.25 209 THR A N 1
ATOM 1562 C CA . THR A 1 209 ? 3.404 -6.205 -21.406 1.00 85.25 209 THR A CA 1
ATOM 1563 C C . THR A 1 209 ? 3.406 -7.655 -20.908 1.00 85.25 209 THR A C 1
ATOM 1565 O O . THR A 1 209 ? 4.049 -7.917 -19.887 1.00 85.25 209 THR A O 1
ATOM 1568 N N . PRO A 1 210 ? 2.766 -8.597 -21.635 1.00 94.12 210 PRO A N 1
ATOM 1569 C CA . PRO A 1 210 ? 1.993 -8.401 -22.876 1.00 94.12 210 PRO A CA 1
ATOM 1570 C C . PRO A 1 210 ? 0.646 -7.686 -22.697 1.00 94.12 210 PRO A C 1
ATOM 1572 O O . PRO A 1 210 ? 0.128 -7.130 -23.665 1.00 94.12 210 PRO A O 1
ATOM 1575 N N . HIS A 1 211 ? 0.094 -7.653 -21.485 1.00 95.50 211 HIS A N 1
ATOM 1576 C CA . HIS A 1 211 ? -1.233 -7.098 -21.231 1.00 95.50 211 HIS A CA 1
ATOM 1577 C C . HIS A 1 211 ? -1.147 -5.741 -20.545 1.00 95.50 211 HIS A C 1
ATOM 1579 O O . HIS A 1 211 ? -0.765 -5.651 -19.383 1.00 95.50 211 HIS A O 1
ATOM 1585 N N . GLU A 1 212 ? -1.578 -4.677 -21.220 1.00 93.25 212 GLU A N 1
ATOM 1586 C CA . GLU A 1 212 ? -1.789 -3.387 -20.555 1.00 93.25 212 GLU A CA 1
ATOM 1587 C C . GLU A 1 212 ? -2.936 -3.487 -19.540 1.00 93.25 212 GLU A C 1
ATOM 1589 O O . GLU A 1 2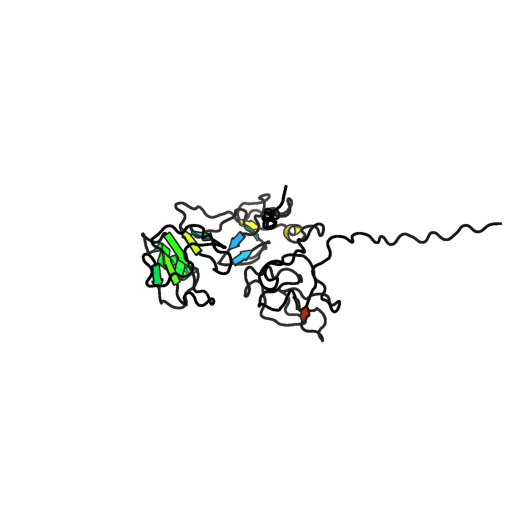12 ? -3.969 -4.124 -19.808 1.00 93.25 212 GLU A O 1
ATOM 1594 N N . HIS A 1 213 ? -2.780 -2.839 -18.384 1.00 91.69 213 HIS A N 1
ATOM 1595 C CA . HIS A 1 213 ? -3.804 -2.791 -17.346 1.00 91.69 213 HIS A CA 1
ATOM 1596 C C . HIS A 1 213 ? -3.661 -1.589 -16.404 1.00 91.69 213 HIS A C 1
ATOM 1598 O O . HIS A 1 213 ? -2.651 -0.901 -16.366 1.00 91.69 213 HIS A O 1
ATOM 1604 N N . ASP A 1 214 ? -4.690 -1.350 -15.596 1.00 87.94 214 ASP A N 1
ATOM 1605 C CA . ASP A 1 214 ? -4.745 -0.302 -14.572 1.00 87.94 214 ASP A CA 1
ATOM 1606 C C . ASP A 1 214 ? -4.570 -0.839 -13.141 1.00 87.94 214 ASP A C 1
ATOM 1608 O O . ASP A 1 214 ? -4.444 -0.061 -12.199 1.00 87.94 214 ASP A O 1
ATOM 1612 N N . ARG A 1 215 ? -4.518 -2.162 -12.958 1.00 81.56 215 ARG A N 1
ATOM 1613 C CA . ARG A 1 215 ? -4.317 -2.816 -11.655 1.00 81.56 215 ARG A CA 1
ATOM 1614 C C . ARG A 1 215 ? -2.859 -2.791 -11.210 1.00 81.56 215 ARG A C 1
ATOM 1616 O O . ARG A 1 215 ? -2.170 -3.799 -11.245 1.00 81.56 215 ARG A O 1
ATOM 1623 N N . THR A 1 216 ? -2.396 -1.610 -10.831 1.00 76.25 216 THR A N 1
ATOM 1624 C CA . THR A 1 216 ? -1.055 -1.382 -10.287 1.00 76.25 216 THR A CA 1
ATOM 1625 C C . THR A 1 216 ? -1.129 -1.183 -8.777 1.00 76.25 216 THR A C 1
ATOM 1627 O O . THR A 1 216 ? -2.172 -0.791 -8.248 1.00 76.25 216 THR A O 1
ATOM 1630 N N . ALA A 1 217 ? -0.010 -1.372 -8.074 1.00 68.88 217 ALA A N 1
ATOM 1631 C CA . ALA A 1 217 ? 0.080 -1.054 -6.646 1.00 68.88 217 ALA A CA 1
ATOM 1632 C C . ALA A 1 217 ? -0.312 0.407 -6.329 1.00 68.88 217 ALA A C 1
ATOM 1634 O O . ALA A 1 217 ? -0.819 0.689 -5.246 1.00 68.88 217 ALA A O 1
ATOM 1635 N N . ALA A 1 218 ? -0.139 1.326 -7.289 1.00 66.25 218 ALA A N 1
ATOM 1636 C CA . ALA A 1 218 ? -0.543 2.722 -7.149 1.00 66.25 218 ALA A CA 1
ATOM 1637 C C . ALA A 1 218 ? -2.072 2.913 -7.151 1.00 66.25 218 ALA A C 1
ATOM 1639 O O . ALA A 1 218 ? -2.578 3.753 -6.407 1.00 66.25 218 ALA A O 1
ATOM 1640 N N . ASN A 1 219 ? -2.799 2.143 -7.967 1.00 66.94 219 ASN A N 1
ATOM 1641 C CA . ASN A 1 219 ? -4.258 2.237 -8.096 1.00 66.94 219 ASN A CA 1
ATOM 1642 C C . ASN A 1 219 ? -5.004 1.333 -7.102 1.00 66.94 219 ASN A C 1
ATOM 1644 O O . ASN A 1 219 ? -6.118 1.658 -6.701 1.00 66.94 219 ASN A O 1
ATOM 1648 N N . TYR A 1 220 ? -4.380 0.230 -6.680 1.00 70.31 220 TYR A N 1
ATOM 1649 C CA . TYR A 1 220 ? -4.924 -0.738 -5.723 1.00 70.31 220 TYR A CA 1
ATOM 1650 C C . TYR A 1 220 ? -3.975 -0.900 -4.522 1.00 70.31 220 TYR A C 1
ATOM 1652 O O . TYR A 1 220 ? -3.412 -1.981 -4.302 1.00 70.31 220 TYR A O 1
ATOM 1660 N N . PRO A 1 221 ? -3.759 0.172 -3.735 1.00 66.38 221 PRO A N 1
ATOM 1661 C CA . PRO A 1 221 ? -2.866 0.126 -2.586 1.00 66.38 221 PRO A CA 1
ATOM 1662 C C . PRO A 1 221 ? -3.393 -0.844 -1.523 1.00 66.38 221 PRO A C 1
ATOM 1664 O O . PRO A 1 221 ? -4.597 -0.953 -1.297 1.00 66.38 221 PRO A O 1
ATOM 1667 N N . GLY A 1 222 ? -2.480 -1.549 -0.854 1.00 67.50 222 GLY A N 1
ATOM 1668 C CA . GLY A 1 222 ? -2.817 -2.508 0.202 1.00 67.50 222 GLY A CA 1
ATOM 1669 C C . GLY A 1 222 ? -3.214 -3.907 -0.282 1.00 67.50 222 GLY A C 1
ATOM 1670 O O . GLY A 1 222 ? -3.249 -4.815 0.540 1.00 67.50 222 GLY A O 1
ATOM 1671 N N . PHE A 1 223 ? -3.414 -4.132 -1.588 1.00 75.62 223 PHE A N 1
ATOM 1672 C CA . PHE A 1 223 ? -3.696 -5.465 -2.157 1.00 75.62 223 PHE A CA 1
ATOM 1673 C C . PHE A 1 223 ? -2.440 -6.296 -2.463 1.00 75.62 223 PHE A C 1
ATOM 1675 O O . PHE A 1 223 ? -2.527 -7.389 -3.020 1.00 75.62 223 PHE A O 1
ATOM 1682 N N . GLY A 1 224 ? -1.255 -5.793 -2.105 1.00 76.88 224 GLY A N 1
ATOM 1683 C CA . GLY A 1 224 ? 0.002 -6.532 -2.229 1.00 76.88 224 GLY A CA 1
ATOM 1684 C C . GLY A 1 224 ? 0.368 -6.915 -3.667 1.00 76.88 224 GLY A C 1
ATOM 1685 O O . GLY A 1 224 ? 0.966 -7.975 -3.853 1.00 76.88 224 GLY A O 1
ATOM 1686 N N . LEU A 1 225 ? -0.005 -6.095 -4.661 1.00 81.75 225 LEU A N 1
ATOM 1687 C CA . LEU A 1 225 ? 0.298 -6.284 -6.089 1.00 81.75 225 LEU A CA 1
ATOM 1688 C C . LEU A 1 225 ? 1.807 -6.125 -6.356 1.00 81.75 225 LEU A C 1
ATOM 1690 O O . LEU A 1 225 ? 2.263 -5.072 -6.798 1.00 81.75 225 LEU A O 1
ATOM 1694 N N . ARG A 1 226 ? 2.587 -7.159 -6.019 1.00 75.81 226 ARG A N 1
ATOM 1695 C CA . ARG A 1 226 ? 4.055 -7.202 -6.123 1.00 75.81 226 ARG A CA 1
ATOM 1696 C C . ARG A 1 226 ? 4.509 -8.341 -7.030 1.00 75.81 226 ARG A C 1
ATOM 1698 O O . ARG A 1 226 ? 3.858 -9.389 -7.057 1.00 75.81 226 ARG A O 1
ATOM 1705 N N . HIS A 1 227 ? 5.655 -8.154 -7.687 1.00 85.19 227 HIS A N 1
ATOM 1706 C CA . HIS A 1 227 ? 6.192 -9.094 -8.676 1.00 85.19 227 HIS A CA 1
ATOM 1707 C C . HIS A 1 227 ? 5.078 -9.532 -9.633 1.00 85.19 227 HIS A C 1
ATOM 1709 O O . HIS A 1 227 ? 4.236 -8.725 -10.024 1.00 85.19 227 HIS A O 1
ATOM 1715 N N . ASN A 1 228 ? 5.035 -10.816 -9.945 1.00 91.69 228 ASN A N 1
ATOM 1716 C CA . ASN A 1 228 ? 3.971 -11.479 -10.665 1.00 91.69 228 ASN A CA 1
ATOM 1717 C C . ASN A 1 228 ? 3.160 -12.420 -9.758 1.00 91.69 228 ASN A C 1
ATOM 1719 O O . ASN A 1 228 ? 2.604 -13.403 -10.229 1.00 91.69 228 ASN A O 1
ATOM 1723 N N . TYR A 1 229 ? 3.085 -12.164 -8.449 1.00 93.94 229 TYR A N 1
ATOM 1724 C CA . TYR A 1 229 ? 2.355 -13.077 -7.568 1.00 93.94 229 TYR A CA 1
ATOM 1725 C C . TYR A 1 229 ? 0.844 -12.953 -7.735 1.00 93.94 229 TYR A C 1
ATOM 1727 O O . TYR A 1 229 ? 0.321 -11.851 -7.854 1.00 93.94 229 TYR A O 1
ATOM 1735 N N . CYS A 1 230 ? 0.114 -14.056 -7.651 1.00 96.56 230 CYS A N 1
ATOM 1736 C CA . CYS A 1 230 ? -1.338 -14.057 -7.747 1.00 96.56 230 CYS A CA 1
ATOM 1737 C C . CYS A 1 230 ? -1.979 -13.260 -6.606 1.00 96.56 230 CYS A C 1
ATOM 1739 O O . CYS A 1 230 ? -1.595 -13.395 -5.444 1.00 96.56 230 CYS A O 1
ATOM 1741 N N . ARG A 1 231 ? -2.960 -12.414 -6.920 1.00 96.06 231 ARG A N 1
ATOM 1742 C CA . ARG A 1 231 ? -3.653 -11.533 -5.964 1.00 96.06 231 ARG A CA 1
ATOM 1743 C C . ARG A 1 231 ? -5.119 -11.392 -6.348 1.00 96.06 231 ARG A C 1
ATOM 1745 O O . ARG A 1 231 ? -5.518 -11.803 -7.429 1.00 96.06 231 ARG A O 1
ATOM 1752 N N . ASN A 1 232 ? -5.921 -10.803 -5.467 1.00 94.62 232 ASN A N 1
ATOM 1753 C CA . ASN A 1 232 ? -7.302 -10.454 -5.782 1.00 94.62 232 ASN A CA 1
ATOM 1754 C C . ASN A 1 232 ? -7.617 -9.003 -5.372 1.00 94.62 232 ASN A C 1
ATOM 1756 O O . ASN A 1 232 ? -8.111 -8.769 -4.266 1.00 94.62 232 ASN A O 1
ATOM 1760 N N . PRO A 1 233 ? -7.291 -8.019 -6.229 1.00 89.19 233 PRO A N 1
ATOM 1761 C CA . PRO A 1 233 ? -7.520 -6.605 -5.939 1.00 89.19 233 PRO A CA 1
ATOM 1762 C C . PRO A 1 233 ? -8.962 -6.121 -6.151 1.00 89.19 233 PRO A C 1
ATOM 1764 O O . PRO A 1 233 ? -9.299 -5.008 -5.754 1.00 89.19 233 PRO A O 1
ATOM 1767 N N . ASP A 1 234 ? -9.802 -6.905 -6.821 1.00 84.25 234 ASP A N 1
ATOM 1768 C CA . ASP A 1 234 ? -11.060 -6.443 -7.414 1.00 84.25 234 ASP A CA 1
ATOM 1769 C C . ASP A 1 234 ? -12.284 -7.297 -7.060 1.00 84.25 234 ASP A C 1
ATOM 1771 O O . ASP A 1 234 ? -13.382 -7.033 -7.553 1.00 84.25 234 ASP A O 1
ATOM 1775 N N . GLY A 1 235 ? -12.131 -8.258 -6.146 1.00 86.69 235 GLY A N 1
ATOM 1776 C CA . GLY A 1 235 ? -13.242 -9.056 -5.625 1.00 86.69 235 GLY A CA 1
ATOM 1777 C C . GLY A 1 235 ? -13.682 -10.178 -6.561 1.00 86.69 235 GLY A C 1
ATOM 1778 O O . GLY A 1 235 ? -14.826 -10.630 -6.478 1.00 86.69 235 GLY A O 1
ATOM 1779 N N . GLU A 1 236 ? -12.782 -10.639 -7.431 1.00 93.19 236 GLU A N 1
ATOM 1780 C CA . GLU A 1 236 ? -12.943 -11.891 -8.170 1.00 93.19 236 GLU A CA 1
ATOM 1781 C C . GLU A 1 236 ? -13.151 -13.075 -7.206 1.00 93.19 236 GLU A C 1
ATOM 1783 O O . GLU A 1 236 ? -12.874 -12.950 -6.020 1.00 93.19 236 GLU A O 1
ATOM 1788 N N . PRO A 1 237 ? -13.636 -14.248 -7.644 1.00 92.69 237 PRO A N 1
ATOM 1789 C CA . PRO A 1 237 ? -13.912 -15.364 -6.738 1.00 92.69 237 PRO A CA 1
ATOM 1790 C C . PRO A 1 237 ? -12.715 -15.864 -5.912 1.00 92.69 237 PRO A C 1
ATOM 1792 O O . PRO A 1 237 ? -12.938 -16.478 -4.871 1.00 92.69 237 PRO A O 1
ATOM 1795 N N . THR A 1 238 ? -11.485 -15.662 -6.394 1.00 95.69 238 THR A N 1
ATOM 1796 C CA . THR A 1 238 ? -10.228 -16.070 -5.746 1.00 95.69 238 THR A CA 1
ATOM 1797 C C . THR A 1 238 ? -9.040 -15.332 -6.384 1.00 95.69 238 THR A C 1
ATOM 1799 O O . THR A 1 238 ? -9.226 -14.498 -7.273 1.00 95.69 238 THR A O 1
ATOM 1802 N N . ILE A 1 239 ? -7.820 -15.640 -5.947 1.00 97.00 239 ILE A N 1
ATOM 1803 C CA . ILE A 1 239 ? -6.572 -15.071 -6.465 1.00 97.00 239 ILE A CA 1
ATOM 1804 C C . ILE A 1 239 ? -6.371 -15.345 -7.961 1.00 97.00 239 ILE A C 1
ATOM 1806 O O . ILE A 1 239 ? -6.699 -16.414 -8.479 1.00 97.00 239 ILE A O 1
ATOM 1810 N N . TRP A 1 240 ? -5.807 -14.370 -8.663 1.00 98.00 240 TRP A N 1
ATOM 1811 C CA . TRP A 1 240 ? -5.573 -14.411 -10.102 1.00 98.00 240 TRP A CA 1
ATOM 1812 C C . TRP A 1 240 ? -4.371 -13.536 -10.481 1.00 98.00 240 TRP A C 1
ATOM 1814 O O . TRP A 1 240 ? -3.838 -12.790 -9.655 1.00 98.00 240 TRP A O 1
ATOM 1824 N N . CYS A 1 241 ? -3.917 -13.634 -11.727 1.00 98.19 241 CYS A N 1
ATOM 1825 C CA . CYS A 1 241 ? -2.910 -12.731 -12.284 1.00 98.19 241 CYS A CA 1
ATOM 1826 C C . CYS A 1 241 ? -3.119 -12.532 -13.793 1.00 98.19 241 CYS A C 1
ATOM 1828 O O . CYS A 1 241 ? -3.785 -13.334 -14.455 1.00 98.19 241 CYS A O 1
ATOM 1830 N N . TYR A 1 242 ? -2.537 -11.466 -14.349 1.00 97.81 242 TYR A N 1
ATOM 1831 C CA . TYR A 1 242 ? -2.300 -11.386 -15.794 1.00 97.81 242 TYR A CA 1
ATOM 1832 C C . TYR A 1 242 ? -1.275 -12.443 -16.193 1.00 97.81 242 TYR A C 1
ATOM 1834 O O . TYR A 1 242 ? -0.410 -12.760 -15.384 1.00 97.81 242 TYR A O 1
ATOM 1842 N N . THR A 1 243 ? -1.338 -12.976 -17.412 1.00 98.00 243 THR A N 1
ATOM 1843 C CA . THR A 1 243 ? -0.375 -14.004 -17.849 1.00 98.00 243 THR A CA 1
ATOM 1844 C C . THR A 1 243 ? 0.685 -13.437 -18.792 1.00 98.00 243 THR A C 1
ATOM 1846 O O . THR A 1 243 ? 0.492 -12.389 -19.403 1.00 98.00 243 THR A O 1
ATOM 1849 N N . THR A 1 244 ? 1.817 -14.118 -18.936 1.00 96.62 244 THR A N 1
ATOM 1850 C CA . THR A 1 244 ? 2.832 -13.783 -19.947 1.00 96.62 244 THR A CA 1
ATOM 1851 C C . THR A 1 244 ? 2.466 -14.265 -21.355 1.00 96.62 244 THR A C 1
ATOM 1853 O O . THR A 1 244 ? 3.145 -13.905 -22.319 1.00 96.62 244 THR A O 1
ATOM 1856 N N . ASP A 1 245 ? 1.387 -15.038 -21.503 1.00 95.69 245 ASP A N 1
ATOM 1857 C CA . ASP A 1 245 ? 0.875 -15.485 -22.793 1.00 95.69 245 ASP A CA 1
ATOM 1858 C C . ASP A 1 245 ? 0.021 -14.370 -23.435 1.00 95.69 245 ASP A C 1
ATOM 1860 O O . ASP A 1 245 ? -0.950 -13.906 -22.827 1.00 95.69 245 ASP A O 1
ATOM 1864 N N . PRO A 1 246 ? 0.346 -13.905 -24.657 1.00 96.00 246 PRO A N 1
ATOM 1865 C CA . PRO A 1 246 ? -0.394 -12.831 -25.318 1.00 96.00 246 PRO A CA 1
ATOM 1866 C C . PRO A 1 246 ? -1.838 -13.208 -25.692 1.00 96.00 246 PRO A C 1
ATOM 1868 O O . PRO A 1 246 ? -2.663 -12.309 -25.869 1.00 96.00 246 PRO A O 1
ATOM 1871 N N . ASP A 1 247 ? -2.162 -14.498 -25.796 1.00 96.81 247 ASP A N 1
ATOM 1872 C CA . ASP A 1 247 ? -3.495 -14.994 -26.146 1.00 96.81 247 ASP A CA 1
ATOM 1873 C C . ASP A 1 247 ? -4.379 -15.219 -24.904 1.00 96.81 247 ASP A C 1
ATOM 1875 O O . ASP A 1 247 ? -5.610 -15.272 -25.014 1.00 96.81 247 ASP A O 1
ATOM 1879 N N . VAL A 1 248 ? -3.783 -15.295 -23.707 1.00 97.19 248 VAL A N 1
ATOM 1880 C CA . VAL A 1 248 ? -4.491 -15.493 -22.433 1.00 97.19 248 VAL A CA 1
ATOM 1881 C C . VAL A 1 248 ? -4.286 -14.285 -21.529 1.00 97.19 248 VAL A C 1
ATOM 1883 O O . VAL A 1 248 ? -3.291 -14.158 -20.827 1.00 97.19 248 VAL A O 1
ATOM 1886 N N . ARG A 1 249 ? -5.259 -13.371 -21.509 1.00 97.00 249 ARG A N 1
ATOM 1887 C CA . ARG A 1 249 ? -5.124 -12.111 -20.761 1.00 97.00 249 ARG A CA 1
ATOM 1888 C C . ARG A 1 249 ? -4.856 -12.309 -19.267 1.00 97.00 249 ARG A C 1
ATOM 1890 O O . ARG A 1 249 ? -3.985 -11.655 -18.708 1.00 97.00 249 ARG A O 1
ATOM 1897 N N . TRP A 1 250 ? -5.633 -13.162 -18.616 1.00 98.25 250 TRP A N 1
ATOM 1898 C CA . TRP A 1 250 ? -5.533 -13.449 -17.189 1.00 98.25 250 TRP A CA 1
ATOM 1899 C C . TRP A 1 250 ? -6.127 -14.828 -16.915 1.00 98.25 250 TRP A C 1
ATOM 1901 O O . TRP A 1 250 ? -6.911 -15.335 -17.722 1.00 98.25 250 TRP A O 1
ATOM 1911 N N . ASP A 1 251 ? -5.757 -15.420 -15.787 1.00 98.25 251 ASP A N 1
ATOM 1912 C CA . ASP A 1 251 ? -6.291 -16.702 -15.329 1.00 98.25 251 ASP A CA 1
ATOM 1913 C C . ASP A 1 251 ? -6.234 -16.781 -13.791 1.00 98.25 251 ASP A C 1
ATOM 1915 O O . ASP A 1 251 ? -5.507 -16.025 -13.136 1.00 98.25 251 ASP A O 1
ATOM 1919 N N . TYR A 1 252 ? -7.044 -17.663 -13.204 1.00 98.31 252 TYR A N 1
ATOM 1920 C CA . TYR A 1 252 ? -7.080 -17.883 -11.757 1.00 98.31 252 TYR A CA 1
ATOM 1921 C C . TYR A 1 252 ? -5.866 -18.679 -11.290 1.00 98.31 252 TYR A C 1
ATOM 1923 O O . TYR A 1 252 ? -5.316 -19.483 -12.039 1.00 98.31 252 TYR A O 1
ATOM 1931 N N . CYS A 1 253 ? -5.509 -18.530 -10.019 1.00 97.75 253 CYS A N 1
ATOM 1932 C CA . CYS A 1 253 ? -4.451 -19.306 -9.385 1.00 97.75 253 CYS A CA 1
ATOM 1933 C C . CYS A 1 253 ? -4.993 -20.170 -8.243 1.00 97.75 253 CYS A C 1
ATOM 1935 O O . CYS A 1 253 ? -6.078 -19.926 -7.716 1.00 97.75 253 CYS A O 1
ATOM 1937 N N . ASP A 1 254 ? -4.200 -21.162 -7.851 1.00 95.38 254 ASP A N 1
ATOM 1938 C CA . ASP A 1 254 ? -4.352 -21.887 -6.590 1.00 95.38 254 ASP A CA 1
ATOM 1939 C C . ASP A 1 254 ? -3.107 -21.624 -5.734 1.00 95.38 254 ASP A C 1
ATOM 1941 O O . ASP A 1 254 ? -2.021 -21.529 -6.302 1.00 95.38 254 ASP A O 1
ATOM 1945 N N . PRO A 1 255 ? -3.214 -21.489 -4.404 1.00 92.25 255 PRO A N 1
ATOM 1946 C CA . PRO A 1 255 ? -2.049 -21.280 -3.544 1.00 92.25 255 PRO A CA 1
ATOM 1947 C C . PRO A 1 255 ? -1.038 -22.424 -3.700 1.00 92.25 255 PRO A C 1
ATOM 1949 O O . PRO A 1 255 ? -1.422 -23.570 -3.955 1.00 92.25 255 PRO A O 1
ATOM 1952 N N . VAL A 1 256 ? 0.255 -22.132 -3.539 1.00 86.94 256 VAL A N 1
ATOM 1953 C CA . VAL A 1 256 ? 1.287 -23.177 -3.573 1.00 86.94 256 VAL A CA 1
ATOM 1954 C C . VAL A 1 256 ? 1.073 -24.094 -2.369 1.00 86.94 256 VAL A C 1
ATOM 1956 O O . VAL A 1 256 ? 0.895 -23.635 -1.242 1.00 86.94 256 VAL A O 1
ATOM 1959 N N . ALA A 1 257 ? 1.064 -25.408 -2.588 1.00 76.50 257 ALA A N 1
ATOM 1960 C CA . ALA A 1 257 ? 0.997 -26.345 -1.477 1.00 76.50 257 ALA A CA 1
ATOM 1961 C C . ALA A 1 257 ? 2.261 -26.207 -0.614 1.00 76.50 257 ALA A C 1
ATOM 1963 O O . ALA A 1 257 ? 3.382 -26.311 -1.114 1.00 76.50 257 ALA A O 1
ATOM 1964 N N . CYS A 1 258 ? 2.084 -25.990 0.690 1.00 60.53 258 CYS A N 1
ATOM 1965 C CA . CYS A 1 258 ? 3.171 -26.170 1.642 1.00 60.53 258 CYS A CA 1
ATOM 1966 C C . CYS A 1 258 ? 3.587 -27.650 1.584 1.00 60.53 258 CYS A C 1
ATOM 1968 O O . CYS A 1 258 ? 2.746 -28.509 1.847 1.00 60.53 258 CYS A O 1
ATOM 1970 N N . ASP A 1 259 ? 4.859 -27.907 1.266 1.00 54.84 259 ASP A N 1
ATOM 1971 C CA . ASP A 1 259 ? 5.487 -29.218 1.014 1.00 54.84 259 ASP A CA 1
ATOM 1972 C C . ASP A 1 259 ? 5.284 -29.784 -0.410 1.00 54.84 259 ASP A C 1
ATOM 1974 O O . ASP A 1 259 ? 4.330 -30.505 -0.667 1.00 54.84 259 ASP A O 1
ATOM 1978 N N . GLU A 1 260 ? 6.211 -29.458 -1.326 1.00 51.09 260 GLU A N 1
ATOM 1979 C CA . GLU A 1 260 ? 7.077 -30.436 -2.026 1.00 51.09 260 GLU A CA 1
ATOM 1980 C C . GLU A 1 260 ? 8.349 -29.726 -2.536 1.00 51.09 260 GLU A C 1
ATOM 1982 O O . GLU A 1 260 ? 8.544 -29.455 -3.721 1.00 51.09 260 GLU A O 1
ATOM 1987 N N . GLY A 1 261 ? 9.249 -29.412 -1.600 1.00 49.62 261 GLY A N 1
ATOM 1988 C CA . GLY A 1 261 ? 10.667 -29.307 -1.929 1.00 49.62 261 GLY A CA 1
ATOM 1989 C C . GLY A 1 261 ? 11.241 -30.713 -2.133 1.00 49.62 261 GLY A C 1
ATOM 1990 O O . GLY A 1 261 ? 10.949 -31.612 -1.352 1.00 49.62 261 GLY A O 1
ATOM 1991 N N . MET A 1 262 ? 12.096 -30.852 -3.149 1.00 47.03 262 MET A N 1
ATOM 1992 C CA . MET A 1 262 ? 12.787 -32.056 -3.644 1.00 47.03 262 MET A CA 1
ATOM 1993 C C . MET A 1 262 ? 12.034 -32.910 -4.664 1.00 47.03 262 MET A C 1
ATOM 1995 O O . MET A 1 262 ? 11.416 -33.908 -4.321 1.00 47.03 262 MET A O 1
ATOM 1999 N N . HIS A 1 263 ? 12.379 -32.697 -5.933 1.00 42.97 263 HIS A N 1
ATOM 2000 C CA . HIS A 1 263 ? 13.001 -33.783 -6.686 1.00 42.97 263 HIS A CA 1
ATOM 2001 C C . HIS A 1 263 ? 14.332 -33.299 -7.276 1.00 42.97 263 HIS A C 1
ATOM 2003 O O . HIS A 1 263 ? 14.393 -32.753 -8.373 1.00 42.97 263 HIS A O 1
ATOM 2009 N N . ASP A 1 264 ? 15.412 -33.525 -6.522 1.00 40.44 264 ASP A N 1
ATOM 2010 C CA . ASP A 1 264 ? 16.756 -33.675 -7.073 1.00 40.44 264 ASP A CA 1
ATOM 2011 C C . ASP A 1 264 ? 16.713 -34.652 -8.262 1.00 40.44 264 ASP A C 1
ATOM 2013 O O . ASP A 1 264 ? 16.355 -35.826 -8.100 1.00 40.44 264 ASP A O 1
ATOM 2017 N N . GLU A 1 265 ? 17.136 -34.213 -9.448 1.00 43.28 265 GLU A N 1
ATOM 2018 C CA . GLU A 1 265 ? 17.503 -35.122 -10.534 1.00 43.28 265 GLU A CA 1
ATOM 2019 C C . GLU A 1 265 ? 18.760 -35.907 -10.121 1.00 43.28 265 GLU A C 1
ATOM 2021 O O . GLU A 1 265 ? 19.903 -35.523 -10.378 1.00 43.28 265 GLU A O 1
ATOM 2026 N N . LYS A 1 266 ? 18.553 -37.029 -9.421 1.00 41.12 266 LYS A N 1
ATOM 2027 C CA . LYS A 1 266 ? 19.611 -37.996 -9.126 1.00 41.12 266 LYS A CA 1
ATOM 2028 C C . LYS A 1 266 ? 20.173 -38.576 -10.418 1.00 41.12 266 LYS A C 1
ATOM 2030 O O . LYS A 1 266 ? 19.447 -39.048 -11.291 1.00 41.12 266 LYS A O 1
ATOM 2035 N N . GLY A 1 267 ? 21.501 -38.586 -10.460 1.00 37.22 267 GLY A N 1
ATOM 2036 C CA . GLY A 1 267 ? 22.307 -39.088 -11.554 1.00 37.22 267 GLY A CA 1
ATOM 2037 C C . GLY A 1 267 ? 22.004 -40.528 -11.960 1.00 37.22 267 GLY A C 1
ATOM 2038 O O . GLY A 1 267 ? 21.656 -41.399 -11.162 1.00 37.22 267 GLY A O 1
ATOM 2039 N N . VAL A 1 268 ? 22.215 -40.758 -13.250 1.00 42.47 268 VAL A N 1
ATOM 2040 C CA . VAL A 1 268 ? 22.193 -42.061 -13.901 1.00 42.47 268 VAL A CA 1
ATOM 2041 C C . VAL A 1 268 ? 23.362 -42.901 -13.377 1.00 42.47 268 VAL A C 1
ATOM 2043 O O . VAL A 1 268 ? 24.504 -42.736 -13.799 1.00 42.47 268 VAL A O 1
ATOM 2046 N N . GLY A 1 269 ? 23.072 -43.814 -12.451 1.00 36.84 269 GLY A N 1
ATOM 2047 C CA . GLY A 1 269 ? 23.904 -44.980 -12.166 1.00 36.84 269 GLY A CA 1
ATOM 2048 C C . GLY A 1 269 ? 23.404 -46.155 -13.000 1.00 36.84 269 GLY A C 1
ATOM 2049 O O . GLY A 1 269 ? 22.374 -46.742 -12.678 1.00 36.84 269 GLY A O 1
ATOM 2050 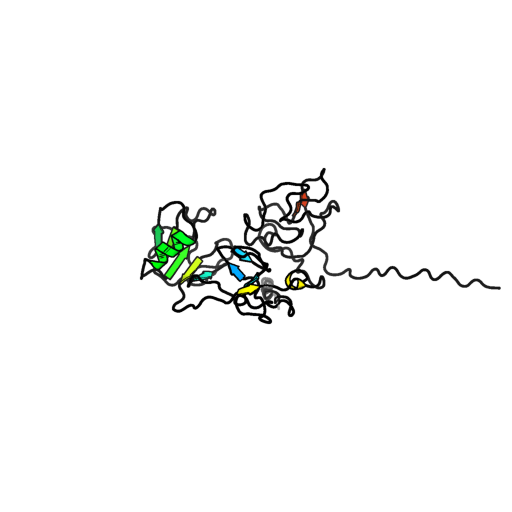N N . ALA A 1 270 ? 24.105 -46.469 -14.090 1.00 40.56 270 ALA A N 1
ATOM 2051 C CA . ALA A 1 270 ? 23.846 -47.663 -14.883 1.00 40.56 270 ALA A CA 1
ATOM 2052 C C . ALA A 1 270 ? 24.503 -48.895 -14.239 1.00 40.56 270 ALA A C 1
ATOM 2054 O O . ALA A 1 270 ? 25.648 -48.849 -13.796 1.00 40.56 270 ALA A O 1
ATOM 2055 N N . ALA A 1 271 ? 23.694 -49.950 -14.210 1.00 42.62 271 ALA A N 1
ATOM 2056 C CA . ALA A 1 271 ? 23.864 -51.300 -13.696 1.00 42.62 271 ALA A CA 1
ATOM 2057 C C . ALA A 1 271 ? 25.257 -51.950 -13.789 1.00 42.62 271 ALA A C 1
ATOM 2059 O O . ALA A 1 271 ? 25.975 -51.833 -14.781 1.00 42.62 271 ALA A O 1
ATOM 2060 N N . GLU A 1 272 ? 25.538 -52.746 -12.755 1.00 43.84 272 GLU A N 1
ATOM 2061 C CA . GLU A 1 272 ? 26.444 -53.891 -12.789 1.00 43.84 272 GLU A CA 1
ATOM 2062 C C . GLU A 1 272 ? 25.969 -54.905 -13.846 1.00 43.84 272 GLU A C 1
ATOM 2064 O O . GLU A 1 272 ? 24.788 -55.257 -13.875 1.00 43.84 272 GLU A O 1
ATOM 2069 N N . ASP A 1 273 ? 26.890 -55.398 -14.676 1.00 46.47 273 ASP A N 1
ATOM 2070 C CA . ASP A 1 273 ? 26.691 -56.605 -15.479 1.00 46.47 273 ASP A CA 1
ATOM 2071 C C . ASP A 1 273 ? 27.806 -57.610 -15.164 1.00 46.47 273 ASP A C 1
ATOM 2073 O O . ASP A 1 273 ? 28.981 -57.264 -15.011 1.00 46.47 273 ASP A O 1
ATOM 2077 N N . LEU A 1 274 ? 27.370 -58.852 -15.005 1.00 47.00 274 LEU A N 1
ATOM 2078 C CA . LEU A 1 274 ? 28.115 -60.035 -14.615 1.00 47.00 274 LEU A CA 1
ATOM 2079 C C . LEU A 1 274 ? 28.866 -60.597 -15.824 1.00 47.00 274 LEU A C 1
ATOM 2081 O O . LEU A 1 274 ? 28.220 -60.970 -16.800 1.00 47.00 274 LEU A O 1
ATOM 2085 N N . VAL A 1 275 ? 30.182 -60.806 -15.702 1.00 49.50 275 VAL A N 1
ATOM 2086 C CA . VAL A 1 275 ? 30.895 -61.940 -16.329 1.00 49.50 275 VAL A CA 1
ATOM 2087 C C . VAL A 1 275 ? 31.999 -62.425 -15.399 1.00 49.50 275 VAL A C 1
ATOM 2089 O O . VAL A 1 275 ? 32.838 -61.588 -14.998 1.00 49.50 275 VAL A O 1
#

Sequence (275 aa):
CHQGSGPSPSPSPSPSPTPTPPSPDCKTEGDEGVGPGIACVFPFFYMGQVYDNCTVAGHSALWCGTQEVFETGYTAIAEWSEVWGKTCESKGMHCITSAPATFTSCKEFCDAEASCKAFQVPSDNGFHNWCVWFDYEVKKGGRKDTGQGVYVKEAGAKGGGWGHCSAACEEGSESHCDEELKGQFDADYRGCQHTTRGGYECQAWDSMTPHEHDRTAANYPGFGLRHNYCRNPDGEPTIWCYTTDPDVRWDYCDPVACDEGMHDEKGVGAAEDLV

Secondary structure (DSSP, 8-state):
-----PPPPPPPPPPPPPPPPP-TT-BEESSSTT-TTPBP-SSEEETTEEESS-B-TTSSS-EEESSS--SSSEEEE-S-BTTTT--TTSTTEEEE--SS--HHHHHHHHHH-TT--EEE--BTTTTBSSEEEESSPPPBPS--S----EEEEPTTPPPPPEEEEPGGGT---TT-------SGGGTT------BBTT-PBBPPTT--SSS--S--TTTSTTS---TT--B-SS--SS-EEEBS-TT--EEEB-PPPS-----------------

Solvent-accessible surface area (backbone atoms only — not comparable to full-atom values): 16426 Å² total; per-residue (Å²): 134,88,83,84,88,73,84,78,83,76,83,75,84,74,82,76,85,70,83,75,76,57,57,96,76,26,26,18,35,59,83,48,74,71,21,55,73,45,53,47,33,52,61,16,47,56,99,93,33,59,33,75,53,62,39,48,81,99,49,97,51,48,24,31,29,52,35,78,48,51,72,70,41,45,49,67,42,70,59,38,54,65,64,70,94,58,50,69,85,36,89,57,40,46,69,41,86,60,80,86,54,37,67,67,54,36,48,51,55,37,67,72,34,87,59,42,30,28,34,31,55,47,46,95,84,77,75,41,93,31,16,34,32,22,58,48,87,83,49,80,35,93,67,94,80,89,64,85,42,42,33,35,58,48,92,82,66,73,62,41,49,38,19,29,47,42,74,58,53,79,58,62,69,94,81,74,63,56,43,61,80,30,66,76,42,25,30,61,29,70,28,69,35,37,49,27,73,89,68,42,48,33,26,38,37,88,47,59,62,68,51,72,77,74,76,26,44,86,73,42,56,73,30,72,55,46,66,28,33,38,30,20,84,80,70,44,88,42,28,23,35,40,21,59,48,81,90,43,66,57,47,51,41,59,64,54,71,87,82,79,84,80,82,78,85,74,77,90,79,80,77,93,79,92,129